Protein AF-A0A7K3G300-F1 (afdb_monomer_lite)

pLDDT: mean 78.86, std 21.74, range [29.88, 97.94]

Radius of gyration: 31.55 Å; chains: 1; bounding box: 104×40×68 Å

Secondary structure (DSSP, 8-state):
-PPPPPPPB-HHHHHHHHHTS-HHHHTTHHHHHHTTGGGEEE-TTS-EEEEETTTEEEEE---TTSSB-SGGGEEE-STT-SS-HHHHHHHHHSPBPPTTSS--------------------------------------PPPPPP----PPPPPHHHHHHHHHHHHHHHHHHHH-GGG--HHHHHHHHHHHHHHHHTTPPP--

Structure (mmCIF, N/CA/C/O backbone):
data_AF-A0A7K3G300-F1
#
_entry.id   AF-A0A7K3G300-F1
#
loop_
_atom_site.group_PDB
_atom_site.id
_atom_site.type_symbol
_atom_site.label_atom_id
_atom_site.label_alt_id
_atom_site.label_comp_id
_atom_site.label_asym_id
_atom_site.label_entity_id
_atom_site.label_seq_id
_atom_site.pdbx_PDB_ins_code
_atom_site.Cartn_x
_atom_site.Cartn_y
_atom_site.Cartn_z
_atom_site.occupancy
_atom_site.B_iso_or_equiv
_atom_site.auth_seq_id
_atom_site.auth_comp_id
_atom_site.auth_asym_id
_atom_site.auth_atom_id
_atom_site.pdbx_PDB_model_num
ATOM 1 N N . MET A 1 1 ? 2.656 1.374 -27.059 1.00 48.50 1 MET A N 1
ATOM 2 C CA . MET 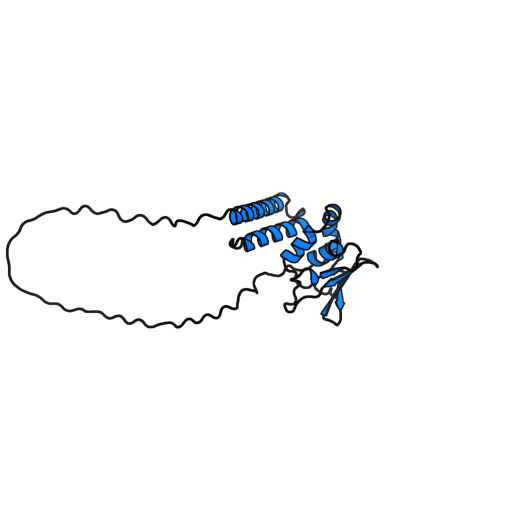A 1 1 ? 2.233 0.239 -26.217 1.00 48.50 1 MET A CA 1
ATOM 3 C C . MET A 1 1 ? 1.527 0.850 -25.031 1.00 48.50 1 MET A C 1
ATOM 5 O O . MET A 1 1 ? 2.105 1.742 -24.425 1.00 48.50 1 MET A O 1
ATOM 9 N N . SER A 1 2 ? 0.267 0.497 -24.795 1.00 55.44 2 SER A N 1
ATOM 10 C CA . SER A 1 2 ? -0.445 0.979 -23.610 1.00 55.44 2 SER A CA 1
ATOM 11 C C . SER A 1 2 ? 0.225 0.394 -22.364 1.00 55.44 2 SER A C 1
ATOM 13 O O . SER A 1 2 ? 0.628 -0.770 -22.426 1.00 55.44 2 SER A O 1
ATOM 15 N N . PRO A 1 3 ? 0.392 1.168 -21.279 1.00 65.75 3 PRO A N 1
ATOM 16 C CA . PRO A 1 3 ? 0.914 0.627 -20.034 1.00 65.75 3 PRO A CA 1
ATOM 17 C C . PRO A 1 3 ? -0.028 -0.471 -19.535 1.00 65.75 3 PRO A C 1
ATOM 19 O O . PRO A 1 3 ? -1.251 -0.310 -19.558 1.00 65.75 3 PRO A O 1
ATOM 22 N N . GLU A 1 4 ? 0.544 -1.600 -19.134 1.00 79.00 4 GLU A N 1
ATOM 23 C CA . GLU A 1 4 ? -0.217 -2.699 -18.553 1.00 79.00 4 GLU A CA 1
ATOM 24 C C . GLU A 1 4 ? -0.720 -2.272 -17.163 1.00 79.00 4 GLU A C 1
ATOM 26 O O . GLU A 1 4 ? 0.090 -1.828 -16.342 1.00 79.00 4 GLU A O 1
ATOM 31 N N . PRO A 1 5 ? -2.029 -2.372 -16.869 1.00 87.75 5 PRO A N 1
ATOM 32 C CA . PRO A 1 5 ? -2.551 -1.955 -15.576 1.00 87.75 5 PRO A CA 1
ATOM 33 C C . PRO A 1 5 ? -2.087 -2.901 -14.464 1.00 87.75 5 PRO A C 1
ATOM 35 O O . PRO A 1 5 ? -2.102 -4.127 -14.614 1.00 87.75 5 PRO A O 1
ATOM 38 N N . LEU A 1 6 ? -1.711 -2.321 -13.323 1.00 92.31 6 LEU A N 1
ATOM 39 C CA . LEU A 1 6 ? -1.403 -3.082 -12.117 1.00 92.31 6 LEU A CA 1
ATOM 40 C C . LEU A 1 6 ? -2.681 -3.723 -11.540 1.00 92.31 6 LEU A C 1
ATOM 42 O O . LEU A 1 6 ? -3.757 -3.122 -11.610 1.00 92.31 6 LEU A O 1
ATOM 46 N N . PRO A 1 7 ? -2.577 -4.930 -10.960 1.00 94.31 7 PRO A N 1
ATOM 47 C CA . PRO A 1 7 ? -3.693 -5.595 -10.297 1.00 94.31 7 PRO A CA 1
ATOM 48 C C . PRO A 1 7 ? -4.110 -4.822 -9.038 1.00 94.31 7 PRO A C 1
ATOM 50 O O . PRO A 1 7 ? -3.250 -4.211 -8.403 1.00 94.31 7 PRO A O 1
ATOM 53 N N . PRO A 1 8 ? -5.391 -4.865 -8.635 1.00 96.06 8 PRO A N 1
ATOM 54 C CA . PRO A 1 8 ? -5.833 -4.225 -7.405 1.00 96.06 8 PRO A CA 1
ATOM 55 C C . PRO A 1 8 ? -5.170 -4.836 -6.163 1.00 96.06 8 PRO A C 1
ATOM 57 O O . PRO A 1 8 ? -4.901 -6.036 -6.116 1.00 96.06 8 PRO A O 1
ATOM 60 N N . VAL A 1 9 ? -4.910 -4.010 -5.152 1.00 97.19 9 VAL A N 1
ATOM 61 C CA . VAL A 1 9 ? -4.215 -4.383 -3.910 1.00 97.19 9 VAL A CA 1
ATOM 62 C C . VAL A 1 9 ? -5.141 -4.184 -2.715 1.00 97.19 9 VAL A C 1
ATOM 64 O O . VAL A 1 9 ? -5.789 -3.145 -2.587 1.00 97.19 9 VAL A O 1
ATOM 67 N N . ALA A 1 10 ? -5.188 -5.164 -1.815 1.00 95.62 10 ALA A N 1
ATOM 68 C CA . ALA A 1 10 ? -5.939 -5.051 -0.575 1.00 95.62 10 ALA A CA 1
ATOM 69 C C . ALA A 1 10 ? -5.369 -3.925 0.318 1.00 95.62 10 ALA A C 1
ATOM 71 O O . ALA A 1 10 ? -4.145 -3.797 0.450 1.00 95.62 10 ALA A O 1
ATOM 72 N N . PRO A 1 11 ? -6.227 -3.093 0.942 1.00 94.19 11 PRO A N 1
ATOM 73 C CA . PRO A 1 11 ? -5.789 -1.914 1.693 1.00 94.19 11 PRO A CA 1
ATOM 74 C C . PRO A 1 11 ? -4.738 -2.177 2.781 1.00 94.19 11 PRO A C 1
ATOM 76 O O . PRO A 1 11 ? -3.819 -1.386 2.987 1.00 94.19 11 PRO A O 1
ATOM 79 N N . ASP A 1 12 ? -4.888 -3.288 3.489 1.00 94.81 12 ASP A N 1
ATOM 80 C CA . ASP A 1 12 ? -4.027 -3.749 4.571 1.00 94.81 12 ASP A CA 1
ATOM 81 C C . ASP A 1 12 ? -2.639 -4.173 4.077 1.00 94.81 12 ASP A C 1
ATOM 83 O O . ASP A 1 12 ? -1.645 -3.838 4.720 1.00 94.81 12 ASP A O 1
ATOM 87 N N . VAL A 1 13 ? -2.538 -4.785 2.892 1.00 97.31 13 VAL A N 1
ATOM 88 C CA . VAL A 1 13 ? -1.248 -5.149 2.278 1.00 97.31 13 VAL A CA 1
ATOM 89 C C . VAL A 1 13 ? -0.405 -3.908 1.976 1.00 97.31 13 VAL A C 1
ATOM 91 O O . VAL A 1 13 ? 0.803 -3.890 2.244 1.00 97.31 13 VAL A O 1
ATOM 94 N N . LEU A 1 14 ? -1.027 -2.849 1.446 1.00 97.06 14 LEU A N 1
ATOM 95 C CA . LEU A 1 14 ? -0.348 -1.571 1.225 1.00 97.06 14 LEU A CA 1
ATOM 96 C C . LEU A 1 14 ? 0.058 -0.925 2.557 1.00 97.06 14 LEU A C 1
ATOM 98 O O . LEU A 1 14 ? 1.212 -0.518 2.721 1.00 97.06 14 LEU A O 1
ATOM 102 N N . ALA A 1 15 ? -0.870 -0.856 3.515 1.00 96.50 15 ALA A N 1
ATOM 103 C CA . ALA A 1 15 ? -0.617 -0.251 4.818 1.00 96.50 15 ALA A CA 1
ATOM 104 C C . ALA A 1 15 ? 0.544 -0.932 5.563 1.00 96.50 15 ALA A C 1
ATOM 106 O O . ALA A 1 15 ? 1.422 -0.254 6.107 1.00 96.50 15 ALA A O 1
ATOM 107 N N . GLU A 1 16 ? 0.599 -2.265 5.545 1.00 96.81 16 GLU A N 1
ATOM 108 C CA . GLU A 1 16 ? 1.685 -3.050 6.134 1.00 96.81 16 GLU A CA 1
ATOM 109 C C . GLU A 1 16 ? 3.027 -2.774 5.434 1.00 96.81 16 GLU A C 1
ATOM 111 O O . GLU A 1 16 ? 4.053 -2.558 6.088 1.00 96.81 16 GLU A O 1
ATOM 116 N N . ALA A 1 17 ? 3.040 -2.730 4.096 1.00 97.69 17 ALA A N 1
ATOM 117 C CA . ALA A 1 17 ? 4.257 -2.476 3.328 1.00 97.69 17 ALA A CA 1
ATOM 118 C C . ALA A 1 17 ? 4.878 -1.108 3.656 1.00 97.69 17 ALA A C 1
ATOM 120 O O . ALA A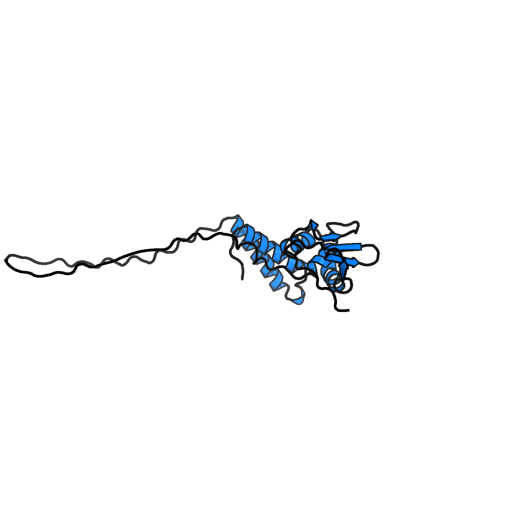 1 17 ? 6.095 -1.015 3.840 1.00 97.69 17 ALA A O 1
ATOM 121 N N . VAL A 1 18 ? 4.056 -0.059 3.776 1.00 97.75 18 VAL A N 1
ATOM 122 C CA . VAL A 1 18 ? 4.509 1.297 4.128 1.00 97.75 18 VAL A CA 1
ATOM 123 C C . VAL A 1 18 ? 4.967 1.384 5.588 1.00 97.75 18 VAL A C 1
ATOM 125 O O . VAL A 1 18 ? 5.977 2.037 5.886 1.00 97.75 18 VAL A O 1
ATOM 128 N N . GLU A 1 19 ? 4.296 0.681 6.504 1.00 96.25 19 GLU A N 1
ATOM 129 C CA . GLU A 1 19 ? 4.697 0.610 7.916 1.00 96.25 19 GLU A CA 1
ATOM 130 C C . GLU A 1 19 ? 6.109 0.058 8.081 1.00 96.25 19 GLU A C 1
ATOM 132 O O . GLU A 1 19 ? 6.902 0.529 8.895 1.00 96.25 19 GLU A O 1
ATOM 137 N N . GLN A 1 20 ? 6.449 -0.948 7.282 1.00 96.06 20 GLN A N 1
ATOM 138 C CA . GLN A 1 20 ? 7.730 -1.626 7.380 1.00 96.06 20 GLN A CA 1
ATOM 139 C C . GLN A 1 20 ? 8.90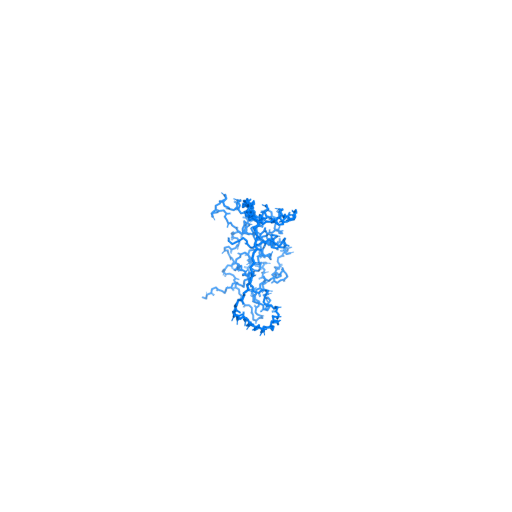4 -0.766 6.899 1.00 96.06 20 GLN A C 1
ATOM 141 O O . GLN A 1 20 ? 10.052 -1.114 7.192 1.00 96.06 20 GLN A O 1
ATOM 146 N N . LEU A 1 21 ? 8.642 0.338 6.194 1.00 97.44 21 LEU A N 1
ATOM 147 C CA . LEU A 1 21 ? 9.667 1.255 5.714 1.00 97.44 21 LEU A CA 1
ATOM 148 C C . LEU A 1 21 ? 10.271 2.088 6.849 1.00 97.44 21 LEU A C 1
ATOM 150 O O . LEU A 1 21 ? 9.587 2.563 7.753 1.00 97.44 21 LEU A O 1
ATOM 154 N N . SER A 1 22 ? 11.571 2.364 6.742 1.00 96.25 22 SER A N 1
ATOM 155 C CA . SER A 1 22 ? 12.203 3.404 7.559 1.00 96.25 22 SER A CA 1
ATOM 156 C C . SER A 1 22 ? 11.722 4.801 7.146 1.00 96.25 22 SER A C 1
ATOM 158 O O . SER A 1 22 ? 11.352 5.022 5.991 1.00 96.25 22 SER A O 1
ATOM 160 N N . ALA A 1 23 ? 11.830 5.784 8.047 1.00 94.06 23 ALA A N 1
ATOM 161 C CA . ALA A 1 23 ? 11.472 7.181 7.766 1.00 94.06 23 ALA A CA 1
ATOM 162 C C . ALA A 1 23 ? 12.158 7.739 6.502 1.00 94.06 23 ALA A C 1
ATOM 164 O O . ALA A 1 23 ? 11.549 8.456 5.708 1.00 94.06 23 ALA A O 1
ATOM 165 N N . ARG A 1 24 ? 13.421 7.353 6.269 1.00 94.69 24 ARG A N 1
ATOM 166 C CA . ARG A 1 24 ? 14.176 7.757 5.076 1.00 94.69 24 ARG A CA 1
ATOM 167 C C . ARG A 1 24 ? 13.574 7.202 3.783 1.00 94.69 24 ARG A C 1
ATOM 169 O O . ARG A 1 24 ? 13.627 7.888 2.767 1.00 94.69 24 ARG A O 1
ATOM 176 N N . LEU A 1 25 ? 13.055 5.974 3.808 1.00 96.06 25 LEU A N 1
ATOM 177 C CA . LEU A 1 25 ? 12.425 5.351 2.643 1.00 96.06 25 LEU A CA 1
ATOM 178 C C . LEU A 1 25 ? 11.011 5.890 2.421 1.00 96.06 25 LEU A C 1
ATOM 180 O O . LEU A 1 25 ? 10.679 6.197 1.284 1.00 96.06 25 LEU A O 1
ATOM 184 N N . ARG A 1 26 ? 1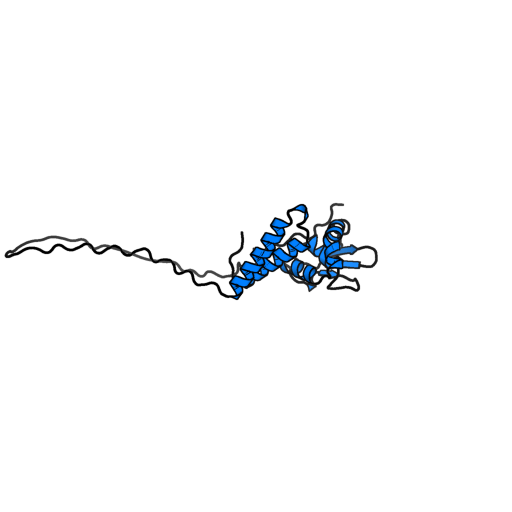0.227 6.106 3.488 1.00 95.12 26 ARG A N 1
ATOM 185 C CA . ARG A 1 26 ? 8.889 6.720 3.393 1.00 95.12 26 ARG A CA 1
ATOM 186 C C . ARG A 1 26 ? 8.929 8.081 2.700 1.00 95.12 26 ARG A C 1
ATOM 188 O O . ARG A 1 26 ? 8.130 8.333 1.813 1.00 95.12 26 ARG A O 1
ATOM 195 N N . LYS A 1 27 ? 9.938 8.906 3.004 1.00 93.56 27 LYS A N 1
ATOM 196 C CA . LYS A 1 27 ? 10.148 10.207 2.341 1.00 93.56 27 LYS A CA 1
ATOM 197 C C . LYS A 1 27 ? 10.334 10.114 0.817 1.00 93.56 27 LYS A C 1
ATOM 199 O O . LYS A 1 27 ? 10.167 11.107 0.122 1.00 93.56 27 LYS A O 1
ATOM 204 N N . LYS A 1 28 ? 10.746 8.956 0.299 1.00 95.56 28 LYS A N 1
ATOM 205 C CA . LYS A 1 28 ? 10.993 8.733 -1.132 1.00 95.56 28 LYS A CA 1
ATOM 206 C C . LYS A 1 28 ? 9.856 7.986 -1.831 1.00 95.56 28 LYS A C 1
ATOM 208 O O . LYS A 1 28 ? 9.987 7.716 -3.019 1.00 95.56 28 LYS A O 1
ATOM 213 N N . LEU A 1 29 ? 8.807 7.604 -1.102 1.00 95.81 29 LEU A N 1
ATOM 214 C CA . LEU A 1 29 ? 7.781 6.694 -1.598 1.00 95.81 29 LEU A CA 1
ATOM 215 C C . LEU A 1 29 ? 7.010 7.280 -2.780 1.00 95.81 29 LEU A C 1
ATOM 217 O O . LEU A 1 29 ? 6.972 6.640 -3.822 1.00 95.81 29 LEU A O 1
ATOM 221 N N . ASP A 1 30 ? 6.491 8.500 -2.656 1.00 94.25 30 ASP A N 1
ATOM 222 C CA . ASP A 1 30 ? 5.661 9.112 -3.704 1.00 94.25 30 ASP A CA 1
ATOM 223 C C . ASP A 1 30 ? 6.425 9.262 -5.028 1.00 94.25 30 ASP A C 1
ATOM 225 O O . ASP A 1 30 ? 5.968 8.809 -6.072 1.00 94.25 30 ASP A O 1
ATOM 229 N N . ALA A 1 31 ? 7.664 9.757 -4.969 1.00 93.19 31 ALA A N 1
ATOM 230 C CA . ALA A 1 31 ? 8.523 9.861 -6.150 1.00 93.19 31 ALA A CA 1
ATOM 231 C C . ALA A 1 31 ? 8.841 8.492 -6.786 1.00 93.19 31 ALA A C 1
ATOM 233 O O . ALA A 1 31 ? 9.042 8.394 -7.994 1.00 93.19 31 ALA A O 1
ATOM 234 N N . ALA A 1 32 ? 8.918 7.422 -5.987 1.00 94.25 32 ALA A N 1
ATOM 235 C CA . ALA A 1 32 ? 9.114 6.073 -6.511 1.00 94.25 32 ALA A CA 1
ATOM 236 C C . ALA A 1 32 ? 7.831 5.504 -7.142 1.00 94.25 32 ALA A C 1
ATOM 238 O O . ALA A 1 32 ? 7.923 4.791 -8.139 1.00 94.25 32 ALA A O 1
ATOM 239 N N . ILE A 1 33 ? 6.657 5.823 -6.586 1.00 94.62 33 ILE A N 1
ATOM 240 C CA . ILE A 1 33 ? 5.342 5.444 -7.127 1.00 94.62 33 ILE A CA 1
ATOM 241 C C . ILE A 1 33 ? 5.150 6.049 -8.519 1.00 94.62 33 ILE A C 1
ATOM 243 O O . ILE A 1 33 ? 4.813 5.324 -9.453 1.00 94.62 33 ILE A O 1
ATOM 247 N N . GLU A 1 34 ? 5.446 7.341 -8.679 1.00 90.56 34 GLU A N 1
ATOM 248 C CA . GLU A 1 34 ? 5.334 8.050 -9.963 1.00 90.56 34 GLU A CA 1
ATOM 249 C C . GLU A 1 34 ? 6.140 7.370 -11.086 1.00 90.56 34 GLU A C 1
ATOM 251 O O . GLU A 1 34 ? 5.683 7.305 -12.225 1.00 90.56 34 GLU A O 1
ATOM 256 N N . GLY A 1 35 ? 7.301 6.787 -10.767 1.00 85.56 35 GLY A N 1
ATOM 257 C CA . GLY A 1 35 ? 8.151 6.083 -11.736 1.00 85.56 35 GLY A CA 1
ATOM 258 C C . GLY A 1 35 ? 7.750 4.634 -12.055 1.00 85.56 35 GLY A C 1
ATOM 259 O O . GLY A 1 35 ? 8.371 4.009 -12.917 1.00 85.56 35 GLY A O 1
ATOM 260 N N . CYS A 1 36 ? 6.752 4.054 -11.376 1.00 86.25 36 CYS A N 1
ATOM 261 C CA . CYS A 1 36 ? 6.408 2.632 -11.533 1.00 86.25 36 CYS A CA 1
ATOM 262 C C . CYS A 1 36 ? 5.735 2.314 -12.877 1.00 86.25 36 CYS A C 1
ATOM 264 O O . CYS A 1 36 ? 6.010 1.271 -13.470 1.00 86.25 36 CYS A O 1
ATOM 266 N N . ALA A 1 37 ? 4.853 3.199 -13.353 1.00 73.50 37 ALA A N 1
ATOM 267 C CA . ALA A 1 37 ? 3.948 2.921 -14.473 1.00 73.50 37 ALA A CA 1
ATOM 268 C C . ALA A 1 37 ? 4.670 2.635 -15.803 1.00 73.50 37 ALA A C 1
ATOM 270 O O . ALA A 1 37 ? 4.143 1.932 -16.663 1.00 73.50 37 ALA A O 1
ATOM 271 N N . GLU A 1 38 ? 5.888 3.146 -15.967 1.00 77.75 38 GLU A N 1
ATOM 272 C CA . GLU A 1 38 ? 6.676 3.008 -17.196 1.00 77.75 38 GLU A CA 1
ATOM 273 C C . GLU A 1 38 ? 7.363 1.638 -17.329 1.00 77.75 38 GLU A C 1
ATOM 275 O O . GLU A 1 38 ? 7.818 1.276 -18.413 1.00 77.75 38 GLU A O 1
ATOM 280 N N . HIS A 1 39 ? 7.426 0.858 -16.245 1.00 84.06 39 HIS A N 1
ATOM 281 C CA . HIS A 1 39 ? 8.299 -0.315 -16.135 1.00 84.06 39 HIS A CA 1
ATOM 282 C C . HIS A 1 39 ? 7.548 -1.638 -15.934 1.00 84.06 39 HIS A C 1
ATOM 284 O O . HIS A 1 39 ? 8.171 -2.641 -15.578 1.00 84.06 39 HIS A O 1
ATOM 290 N N . VAL A 1 40 ? 6.227 -1.649 -16.135 1.00 90.81 40 VAL A N 1
ATOM 291 C CA . VAL A 1 40 ? 5.372 -2.824 -15.909 1.00 90.81 40 VAL A CA 1
ATOM 292 C C . VAL A 1 40 ? 5.395 -3.756 -17.120 1.00 90.81 40 VAL A C 1
ATOM 294 O O . VAL A 1 40 ? 5.121 -3.345 -18.247 1.00 90.81 40 VAL A O 1
ATOM 297 N N . VAL A 1 41 ? 5.672 -5.036 -16.877 1.00 91.88 41 VAL A N 1
ATOM 298 C CA . VAL A 1 41 ? 5.669 -6.098 -17.886 1.00 91.88 41 VAL A CA 1
ATOM 299 C C . VAL A 1 41 ? 4.830 -7.269 -17.387 1.00 91.88 41 VAL A C 1
ATOM 301 O O . VAL A 1 41 ? 5.069 -7.793 -16.303 1.00 91.88 41 VAL A O 1
ATOM 304 N N . ARG A 1 42 ? 3.857 -7.720 -18.186 1.00 91.38 42 ARG A N 1
ATOM 305 C CA . ARG A 1 42 ? 3.109 -8.950 -17.895 1.00 91.38 42 ARG A CA 1
ATOM 306 C C . ARG A 1 42 ? 3.911 -10.172 -18.335 1.00 91.38 42 ARG A C 1
ATOM 308 O O . ARG A 1 42 ? 4.302 -10.275 -19.498 1.00 91.38 42 ARG A O 1
ATOM 315 N N . ALA A 1 43 ? 4.117 -11.108 -17.419 1.00 89.56 43 ALA A N 1
ATOM 316 C CA . ALA A 1 43 ? 4.719 -12.397 -17.710 1.00 89.56 43 ALA A CA 1
ATOM 317 C C . ALA A 1 43 ? 3.680 -13.387 -18.267 1.00 89.56 43 ALA A C 1
ATOM 319 O O . ALA A 1 43 ? 2.470 -13.249 -18.072 1.00 89.56 43 ALA A O 1
ATOM 320 N N . ALA A 1 44 ? 4.163 -14.420 -18.961 1.00 86.56 44 ALA A N 1
ATOM 321 C CA . ALA A 1 44 ? 3.310 -15.436 -19.584 1.00 86.56 44 ALA A CA 1
ATOM 322 C C . ALA A 1 44 ? 2.524 -16.289 -18.569 1.00 86.56 44 ALA A C 1
ATOM 324 O O . ALA A 1 44 ? 1.498 -16.864 -18.920 1.00 86.56 44 ALA A O 1
ATOM 325 N N . ASP A 1 45 ? 2.994 -16.363 -17.323 1.00 88.25 45 ASP A N 1
ATOM 326 C CA . ASP A 1 45 ? 2.345 -17.075 -16.218 1.00 88.25 45 ASP A CA 1
ATOM 327 C C . ASP A 1 45 ? 1.259 -16.242 -15.509 1.00 88.25 45 ASP A C 1
ATOM 329 O O . ASP A 1 45 ? 0.665 -16.702 -14.536 1.00 88.25 45 ASP A O 1
ATOM 333 N N . GLY A 1 46 ? 0.989 -15.024 -15.991 1.00 87.19 46 GLY A N 1
ATOM 334 C CA . GLY A 1 46 ? -0.004 -14.111 -15.426 1.00 87.19 46 GLY A CA 1
ATOM 335 C C . GLY A 1 46 ? 0.528 -13.197 -14.322 1.00 87.19 46 GLY A C 1
ATOM 336 O O . GLY A 1 46 ? -0.204 -12.300 -13.897 1.00 87.19 46 GLY A O 1
ATOM 337 N N . SER A 1 47 ? 1.785 -13.363 -13.894 1.00 93.94 47 SER A N 1
ATOM 338 C CA . SER A 1 47 ? 2.437 -12.428 -12.974 1.00 93.94 47 SER A CA 1
ATOM 339 C C . SER A 1 47 ? 2.773 -11.093 -13.651 1.00 93.94 47 SER A C 1
ATOM 341 O O . SER A 1 47 ? 2.802 -10.982 -14.883 1.00 93.94 47 SER A O 1
ATOM 343 N N . LEU A 1 48 ? 2.979 -10.050 -12.845 1.00 95.31 48 LEU A N 1
ATOM 344 C CA . LEU A 1 48 ? 3.447 -8.750 -13.324 1.00 95.31 48 LEU A CA 1
ATOM 345 C C . LEU A 1 48 ? 4.801 -8.425 -12.716 1.00 95.31 48 LEU A C 1
ATOM 347 O O . LEU A 1 48 ? 4.975 -8.484 -11.503 1.00 95.31 48 LEU A O 1
ATOM 351 N N . ASP A 1 49 ? 5.721 -8.018 -13.571 1.00 95.25 49 ASP A N 1
ATOM 352 C CA . ASP A 1 49 ? 7.091 -7.683 -13.238 1.00 95.25 49 ASP A CA 1
ATOM 353 C C . ASP A 1 49 ? 7.309 -6.178 -13.407 1.00 95.25 49 ASP A C 1
ATOM 355 O O . ASP A 1 49 ? 6.996 -5.605 -14.450 1.00 95.25 49 ASP A O 1
ATOM 359 N N . VAL A 1 50 ? 7.864 -5.530 -12.382 1.00 94.94 50 VAL A N 1
ATOM 360 C CA . VAL A 1 50 ? 8.214 -4.105 -12.393 1.00 94.94 50 VAL A CA 1
ATOM 361 C C . VAL A 1 50 ? 9.692 -3.952 -12.068 1.00 94.94 50 VAL A C 1
ATOM 363 O O . VAL A 1 50 ? 10.147 -4.331 -10.982 1.00 94.94 50 VAL A O 1
ATOM 366 N N . ARG A 1 51 ? 10.463 -3.413 -13.015 1.00 93.81 51 ARG A N 1
ATOM 367 C CA . ARG A 1 51 ? 11.915 -3.236 -12.862 1.00 93.81 51 ARG A CA 1
ATOM 368 C C . ARG A 1 51 ? 12.255 -1.854 -12.321 1.00 93.81 51 ARG A C 1
ATOM 370 O O . ARG A 1 51 ? 11.743 -0.850 -12.799 1.00 93.81 51 ARG A O 1
ATOM 377 N N . PHE A 1 52 ? 13.184 -1.814 -11.374 1.00 92.69 52 PHE A N 1
ATOM 378 C CA . PHE A 1 52 ? 13.772 -0.595 -10.830 1.00 92.69 52 PHE A CA 1
ATOM 379 C C . PHE A 1 52 ? 15.276 -0.625 -11.082 1.00 92.69 52 PHE A C 1
ATOM 381 O O . PHE A 1 52 ? 16.032 -1.267 -10.350 1.00 92.69 52 PHE A O 1
ATOM 388 N N . GLY A 1 53 ? 15.704 0.058 -12.145 1.00 88.81 53 GLY A N 1
ATOM 389 C CA . GLY A 1 53 ? 17.081 -0.034 -12.621 1.00 88.81 53 GLY A CA 1
ATOM 390 C C . GLY A 1 53 ? 17.465 -1.475 -12.977 1.00 88.81 53 GLY A C 1
ATOM 391 O O . GLY A 1 53 ? 16.643 -2.249 -13.472 1.00 88.81 53 GLY A O 1
ATOM 392 N N . GLU A 1 54 ? 18.722 -1.833 -12.725 1.00 86.38 54 GLU A N 1
ATOM 393 C CA . GLU A 1 54 ? 19.273 -3.145 -13.092 1.00 86.38 54 GLU A CA 1
ATOM 394 C C . GLU A 1 54 ? 19.122 -4.196 -11.976 1.00 86.38 54 GLU A C 1
ATOM 396 O O . GLU A 1 54 ? 18.965 -5.382 -12.267 1.00 86.38 54 GLU A O 1
ATOM 401 N N . ASP A 1 55 ? 19.090 -3.762 -10.710 1.00 87.00 55 ASP A N 1
ATOM 402 C CA . ASP A 1 55 ? 19.288 -4.637 -9.542 1.00 87.00 55 ASP A CA 1
ATOM 403 C C . ASP A 1 55 ? 18.002 -5.061 -8.818 1.00 87.00 55 ASP A C 1
ATOM 405 O O . ASP A 1 55 ? 18.031 -5.929 -7.940 1.00 87.00 55 ASP A O 1
ATOM 409 N N . ALA A 1 56 ? 16.863 -4.440 -9.126 1.00 95.00 56 ALA A N 1
ATOM 410 C CA . ALA A 1 56 ? 15.619 -4.689 -8.411 1.00 95.00 56 ALA A CA 1
ATOM 411 C C . ALA A 1 56 ? 14.477 -5.024 -9.369 1.00 95.00 56 ALA A C 1
ATOM 413 O O . ALA A 1 56 ? 14.121 -4.252 -10.256 1.00 95.00 56 ALA A O 1
ATOM 414 N N . LEU A 1 57 ? 13.873 -6.185 -9.133 1.00 96.56 57 LEU A N 1
ATOM 415 C CA . LEU A 1 57 ? 12.656 -6.640 -9.779 1.00 96.56 57 LEU A CA 1
ATOM 416 C C . LEU A 1 57 ? 11.603 -6.865 -8.698 1.00 96.56 57 LEU A C 1
ATOM 418 O O . LEU A 1 57 ? 11.875 -7.524 -7.692 1.00 96.56 57 LEU A O 1
ATOM 422 N N . VAL A 1 58 ? 10.421 -6.290 -8.885 1.00 97.38 58 VAL A N 1
ATOM 423 C CA . VAL A 1 58 ? 9.237 -6.597 -8.084 1.00 97.38 58 VAL A CA 1
ATOM 424 C C . VAL A 1 58 ? 8.314 -7.458 -8.926 1.00 97.38 58 VAL A C 1
ATOM 426 O O . VAL A 1 58 ? 7.920 -7.037 -10.006 1.00 97.38 58 VAL A O 1
ATOM 429 N N . THR A 1 59 ? 7.951 -8.625 -8.410 1.00 97.62 59 THR A N 1
ATOM 430 C CA . THR A 1 59 ? 6.991 -9.531 -9.036 1.00 97.62 59 THR A CA 1
ATOM 431 C C . THR A 1 59 ? 5.711 -9.545 -8.211 1.00 97.62 59 THR A C 1
ATOM 433 O O . THR A 1 59 ? 5.734 -9.852 -7.014 1.00 97.62 59 THR A O 1
ATOM 436 N N . LEU A 1 60 ? 4.595 -9.228 -8.860 1.00 97.50 60 LEU A N 1
ATOM 437 C CA . LEU A 1 60 ? 3.245 -9.367 -8.337 1.00 97.50 60 LEU A CA 1
ATOM 438 C C . LEU A 1 60 ? 2.626 -10.665 -8.851 1.00 97.50 60 LEU A C 1
ATOM 440 O O . LEU A 1 60 ? 2.619 -10.930 -10.053 1.00 97.50 60 LEU A O 1
ATOM 444 N N . ARG A 1 61 ? 2.058 -11.450 -7.940 1.00 97.12 61 ARG A N 1
ATOM 445 C CA . ARG A 1 61 ? 1.338 -12.694 -8.226 1.00 97.12 61 ARG A CA 1
ATOM 446 C C . ARG A 1 61 ? -0.065 -12.610 -7.633 1.00 97.12 61 ARG A C 1
ATOM 448 O O . ARG A 1 61 ? -0.269 -13.095 -6.520 1.00 97.12 61 ARG A O 1
ATOM 455 N N . PRO A 1 62 ? -1.010 -11.960 -8.330 1.00 95.69 62 PRO A N 1
ATOM 456 C CA . PRO A 1 62 ? -2.382 -11.864 -7.854 1.00 95.69 62 PRO A CA 1
ATOM 457 C C . PRO A 1 62 ? -2.991 -13.243 -7.601 1.00 95.69 62 PRO A C 1
ATOM 459 O O . PRO A 1 62 ? -2.684 -14.208 -8.305 1.00 95.69 62 PRO A O 1
ATOM 462 N N . GLY A 1 63 ? -3.855 -13.326 -6.593 1.00 93.31 63 GLY A N 1
ATOM 463 C CA . GLY A 1 63 ? -4.609 -14.536 -6.293 1.00 93.31 63 GLY A CA 1
ATOM 464 C C . GLY A 1 63 ? -5.729 -14.804 -7.309 1.00 93.31 63 GLY A C 1
ATOM 465 O O . GLY A 1 63 ? -5.873 -14.086 -8.300 1.00 93.31 63 GLY A O 1
ATOM 466 N N . PRO A 1 64 ? -6.584 -15.809 -7.051 1.00 92.00 64 PRO A N 1
ATOM 467 C CA . PRO A 1 64 ? -7.714 -16.147 -7.923 1.00 92.00 64 PRO A CA 1
ATOM 468 C C . PRO A 1 64 ? -8.706 -14.996 -8.145 1.00 92.00 64 PRO A C 1
ATOM 470 O O . PRO A 1 64 ? -9.355 -14.941 -9.184 1.00 92.00 64 PRO A O 1
ATOM 473 N N . SER A 1 65 ? -8.803 -14.064 -7.192 1.00 91.25 65 SER A N 1
ATOM 474 C CA . SER A 1 65 ? -9.611 -12.842 -7.302 1.00 91.25 65 SER A CA 1
ATOM 475 C C . SER A 1 65 ? -9.049 -11.822 -8.300 1.00 91.25 65 SER A C 1
ATOM 477 O O . SER A 1 65 ? -9.693 -10.813 -8.573 1.00 91.25 65 SER A O 1
ATOM 479 N N . GLY A 1 66 ? -7.838 -12.042 -8.822 1.00 92.81 66 GLY A N 1
ATOM 480 C CA . GLY A 1 66 ? -7.110 -11.066 -9.630 1.00 92.81 66 GLY A CA 1
ATOM 481 C C . GLY A 1 66 ? -6.497 -9.924 -8.814 1.00 92.81 66 GLY A C 1
ATOM 482 O O . GLY A 1 66 ? -5.901 -9.025 -9.405 1.00 92.81 66 GLY A O 1
ATOM 483 N N . ALA A 1 67 ? -6.598 -9.967 -7.480 1.00 95.38 67 ALA A N 1
ATOM 484 C CA . ALA A 1 67 ? -6.048 -8.974 -6.563 1.00 95.38 67 ALA A CA 1
ATOM 485 C C . ALA A 1 67 ? -4.835 -9.504 -5.779 1.00 95.38 67 ALA A C 1
ATOM 487 O O . ALA A 1 67 ? -4.652 -10.711 -5.605 1.00 95.38 67 ALA A O 1
ATOM 488 N N . VAL A 1 68 ? -4.017 -8.578 -5.284 1.00 97.19 68 VAL A N 1
ATOM 489 C CA . VAL A 1 68 ? -2.966 -8.834 -4.294 1.00 97.19 68 VAL A CA 1
ATOM 490 C C . VAL A 1 68 ? -3.573 -8.631 -2.905 1.00 97.19 68 VAL A C 1
ATOM 492 O O . VAL A 1 68 ? -3.744 -7.500 -2.456 1.00 97.19 68 VAL A O 1
ATOM 495 N N . THR A 1 69 ? -3.925 -9.722 -2.239 1.00 96.75 69 THR A N 1
ATOM 496 C CA . THR A 1 69 ? -4.571 -9.762 -0.918 1.00 96.75 69 THR A CA 1
ATOM 497 C C . THR A 1 69 ? -3.637 -10.213 0.201 1.00 96.75 69 THR A C 1
ATOM 499 O O . THR A 1 69 ? -3.962 -10.048 1.369 1.00 96.75 69 THR A O 1
ATOM 502 N N . GLU A 1 70 ? -2.460 -10.751 -0.126 1.00 96.06 70 GLU A N 1
ATOM 503 C CA . GLU A 1 70 ? -1.485 -11.231 0.854 1.00 96.06 70 GLU A CA 1
ATOM 504 C C . GLU A 1 70 ? -0.098 -10.630 0.613 1.00 96.06 70 GLU A C 1
ATOM 506 O O . GLU A 1 70 ? 0.354 -10.486 -0.524 1.00 96.06 70 GLU A O 1
ATOM 511 N N . ALA A 1 71 ? 0.650 -10.358 1.687 1.00 94.56 71 ALA A N 1
ATOM 512 C CA . ALA A 1 71 ? 1.991 -9.774 1.590 1.00 94.56 71 ALA A CA 1
ATOM 513 C C . ALA A 1 71 ? 2.964 -10.608 0.729 1.00 94.56 71 ALA A C 1
ATOM 515 O O . ALA A 1 71 ? 3.819 -10.048 0.041 1.00 94.56 71 ALA A O 1
ATOM 516 N N . GLY A 1 72 ? 2.824 -11.939 0.734 1.00 95.50 72 GLY A N 1
ATOM 517 C CA . GLY A 1 72 ? 3.666 -12.861 -0.037 1.00 95.50 72 GLY A CA 1
ATOM 518 C C . GLY A 1 72 ? 3.437 -12.825 -1.552 1.00 95.50 72 GLY A C 1
ATOM 519 O O . GLY A 1 72 ? 4.269 -13.327 -2.307 1.00 95.50 72 GLY A O 1
ATOM 520 N N . GLN A 1 73 ? 2.346 -12.212 -2.012 1.00 97.81 73 GLN A N 1
ATOM 521 C CA . GLN A 1 73 ? 2.030 -12.071 -3.434 1.00 97.81 73 GLN A CA 1
ATOM 522 C C . GLN A 1 73 ? 2.806 -10.928 -4.102 1.00 97.81 73 GLN A C 1
ATOM 524 O O . GLN A 1 73 ? 2.804 -10.834 -5.326 1.00 97.81 73 GLN A O 1
ATOM 529 N N . ALA A 1 74 ? 3.501 -10.085 -3.332 1.00 97.81 74 ALA A N 1
ATOM 530 C CA . ALA A 1 74 ? 4.378 -9.037 -3.844 1.00 97.81 74 ALA A CA 1
ATOM 531 C C . ALA A 1 74 ? 5.807 -9.245 -3.334 1.00 97.81 74 ALA A C 1
ATOM 533 O O . ALA A 1 74 ? 6.128 -8.951 -2.181 1.00 97.81 74 ALA A O 1
ATOM 534 N N . VAL A 1 75 ? 6.692 -9.730 -4.204 1.00 97.94 75 VAL A N 1
ATOM 535 C CA . VAL A 1 75 ? 8.074 -10.069 -3.841 1.00 97.94 75 VAL A CA 1
ATOM 536 C C . VAL A 1 75 ? 9.040 -9.167 -4.587 1.00 97.94 75 VAL A C 1
ATOM 538 O O . VAL A 1 75 ? 8.921 -8.988 -5.792 1.00 97.94 75 VAL A O 1
ATOM 541 N N . CYS A 1 76 ? 10.022 -8.615 -3.878 1.00 97.75 76 CYS A N 1
ATOM 542 C CA . CYS A 1 76 ? 11.116 -7.868 -4.487 1.00 97.75 76 CYS A CA 1
ATOM 543 C C . CYS A 1 76 ? 12.425 -8.650 -4.367 1.00 97.75 76 CYS A C 1
ATOM 545 O O . CYS A 1 76 ? 12.697 -9.228 -3.318 1.00 97.75 76 CYS A O 1
ATOM 547 N N . THR A 1 77 ? 13.259 -8.621 -5.405 1.00 97.56 77 THR A N 1
ATOM 548 C CA . THR A 1 77 ? 14.579 -9.272 -5.414 1.00 97.56 77 THR A CA 1
ATOM 549 C C . THR A 1 77 ? 15.675 -8.470 -4.707 1.00 97.56 77 THR A C 1
ATOM 551 O O . THR A 1 77 ? 16.779 -8.976 -4.521 1.00 97.56 77 THR A O 1
ATOM 554 N N . CYS A 1 78 ? 15.414 -7.218 -4.317 1.00 96.62 78 CYS A N 1
ATOM 555 C CA . CYS A 1 78 ? 16.444 -6.372 -3.714 1.00 96.62 78 CYS A CA 1
ATOM 556 C C . CYS A 1 78 ? 16.821 -6.836 -2.294 1.00 96.62 78 CYS A C 1
ATOM 558 O O . CYS A 1 78 ? 16.002 -7.397 -1.567 1.00 96.62 78 CYS A O 1
ATOM 560 N N . LEU A 1 79 ? 18.030 -6.492 -1.844 1.00 95.88 79 LEU A N 1
ATOM 561 C CA . LEU A 1 79 ? 18.574 -6.901 -0.538 1.00 95.88 79 LEU A CA 1
ATOM 562 C C . LEU A 1 79 ? 17.783 -6.407 0.686 1.00 95.88 79 LEU A C 1
ATOM 564 O O . LEU A 1 79 ? 17.972 -6.919 1.784 1.00 95.88 79 LEU A O 1
ATOM 568 N N . LEU A 1 80 ? 16.924 -5.398 0.518 1.00 96.00 80 LEU A N 1
ATOM 569 C CA . LEU A 1 80 ? 16.078 -4.875 1.594 1.00 96.00 80 LEU A CA 1
ATOM 570 C C . LEU A 1 80 ? 14.717 -5.576 1.679 1.00 96.00 80 LEU A C 1
ATOM 572 O O . LEU A 1 80 ? 13.889 -5.183 2.498 1.00 96.00 80 LEU A O 1
ATOM 576 N N . ALA A 1 81 ? 14.450 -6.568 0.826 1.00 95.69 81 ALA A N 1
ATOM 577 C CA . ALA A 1 81 ? 13.200 -7.308 0.867 1.00 95.69 81 ALA A CA 1
ATOM 578 C C . ALA A 1 81 ? 13.011 -8.018 2.229 1.00 95.69 81 ALA A C 1
ATOM 580 O O . ALA A 1 81 ? 13.978 -8.504 2.815 1.00 95.69 81 ALA A O 1
ATOM 581 N N . PRO A 1 82 ? 11.775 -8.075 2.758 1.00 95.19 82 PRO A N 1
ATOM 582 C CA . PRO A 1 82 ? 10.551 -7.517 2.179 1.00 95.19 82 PRO A CA 1
ATOM 583 C C . PRO A 1 82 ? 10.413 -5.998 2.414 1.00 95.19 82 PRO A C 1
ATOM 585 O O . PRO A 1 82 ? 9.669 -5.332 1.704 1.00 95.19 82 PRO A O 1
ATOM 588 N N . ARG A 1 83 ? 11.157 -5.408 3.353 1.00 97.31 83 ARG A N 1
ATOM 589 C CA . ARG A 1 83 ? 11.015 -4.019 3.838 1.00 97.31 83 ARG A CA 1
ATOM 590 C C . ARG A 1 83 ? 11.692 -2.980 2.924 1.00 97.31 83 ARG A C 1
ATOM 592 O O . ARG A 1 83 ? 12.500 -2.166 3.375 1.00 97.31 83 ARG A O 1
ATOM 599 N N . CYS A 1 84 ? 11.390 -3.012 1.629 1.00 97.38 84 CYS A N 1
ATOM 600 C CA . CYS A 1 84 ? 12.038 -2.175 0.623 1.00 97.38 84 CYS A CA 1
ATOM 601 C C . CYS A 1 84 ? 11.099 -1.144 -0.015 1.00 97.38 84 CYS A C 1
ATOM 603 O O . CYS A 1 84 ? 9.892 -1.353 -0.130 1.00 97.38 84 CYS A O 1
ATOM 605 N N . LEU A 1 85 ? 11.692 -0.042 -0.491 1.00 97.12 85 LEU A N 1
ATOM 606 C CA . LEU A 1 85 ? 10.986 1.023 -1.211 1.00 97.12 85 LEU A CA 1
ATOM 607 C C . LEU A 1 85 ? 10.285 0.499 -2.471 1.00 97.12 85 LEU A C 1
ATOM 609 O O . LEU A 1 85 ? 9.153 0.879 -2.719 1.00 97.12 85 LEU A O 1
ATOM 613 N N . HIS A 1 86 ? 10.928 -0.392 -3.231 1.00 97.25 86 HIS A N 1
ATOM 614 C CA . HIS A 1 86 ? 10.400 -0.890 -4.506 1.00 97.25 86 HIS A CA 1
ATOM 615 C C . HIS A 1 86 ? 9.075 -1.640 -4.336 1.00 97.25 86 HIS A C 1
ATOM 617 O O . HIS A 1 86 ? 8.112 -1.347 -5.035 1.00 97.25 86 HIS A O 1
ATOM 623 N N . ARG A 1 87 ? 9.001 -2.567 -3.368 1.00 97.62 87 ARG A N 1
ATOM 624 C CA . ARG A 1 87 ? 7.770 -3.317 -3.075 1.00 97.62 87 ARG A CA 1
ATOM 625 C C . ARG A 1 87 ? 6.642 -2.364 -2.684 1.00 97.62 87 ARG A C 1
ATOM 627 O O . ARG A 1 87 ? 5.553 -2.458 -3.235 1.00 97.62 87 ARG A O 1
ATOM 634 N N . ALA A 1 88 ? 6.913 -1.435 -1.767 1.00 97.88 88 ALA A N 1
ATOM 635 C CA . ALA A 1 88 ? 5.920 -0.459 -1.328 1.00 97.88 88 ALA A CA 1
ATOM 636 C C . ALA A 1 88 ? 5.484 0.486 -2.460 1.00 97.88 88 ALA A C 1
ATOM 638 O O . ALA A 1 88 ? 4.307 0.812 -2.546 1.00 97.88 88 ALA A O 1
ATOM 639 N N . ALA A 1 89 ? 6.401 0.889 -3.344 1.00 97.19 89 ALA A N 1
ATOM 640 C CA . ALA A 1 89 ? 6.092 1.753 -4.479 1.00 97.19 89 ALA A CA 1
ATOM 641 C C . ALA A 1 89 ? 5.176 1.058 -5.494 1.00 97.19 89 ALA A C 1
ATOM 643 O O . ALA A 1 89 ? 4.177 1.631 -5.908 1.00 97.19 89 ALA A O 1
ATOM 644 N N . VAL A 1 90 ? 5.450 -0.205 -5.832 1.00 97.12 90 VAL A N 1
ATOM 645 C CA . VAL A 1 90 ? 4.581 -0.973 -6.738 1.00 97.12 90 VAL A CA 1
ATOM 646 C C . VAL A 1 90 ? 3.193 -1.184 -6.137 1.00 97.12 90 VAL A C 1
ATOM 648 O O . VAL A 1 90 ? 2.198 -1.006 -6.831 1.00 97.12 90 VAL A O 1
ATOM 651 N N . LEU A 1 91 ? 3.114 -1.517 -4.845 1.00 97.06 91 LEU A N 1
ATOM 652 C CA . LEU A 1 91 ? 1.832 -1.653 -4.148 1.00 97.06 91 LEU A CA 1
ATOM 653 C C . LEU A 1 91 ? 1.078 -0.317 -4.060 1.00 97.06 91 LEU A C 1
ATOM 655 O O . LEU A 1 91 ? -0.141 -0.309 -4.159 1.00 97.06 91 LEU A O 1
ATOM 659 N N . GLY A 1 92 ? 1.786 0.803 -3.888 1.00 95.81 92 GLY A N 1
ATOM 660 C CA . GLY A 1 92 ? 1.193 2.143 -3.828 1.00 95.81 92 GLY A CA 1
ATOM 661 C C . GLY A 1 92 ? 0.778 2.709 -5.189 1.00 95.81 92 GLY A C 1
ATOM 662 O O . GLY A 1 92 ? -0.076 3.585 -5.238 1.00 95.81 92 GLY A O 1
ATOM 663 N N . ALA A 1 93 ? 1.352 2.208 -6.285 1.00 95.19 93 ALA A N 1
ATOM 664 C CA . ALA A 1 93 ? 0.959 2.556 -7.653 1.00 95.19 93 ALA A CA 1
ATOM 665 C C . ALA A 1 93 ? -0.278 1.780 -8.139 1.00 95.19 93 ALA A C 1
ATOM 667 O O . ALA A 1 93 ? -0.883 2.140 -9.150 1.00 95.19 93 ALA A O 1
ATOM 668 N N . ALA A 1 94 ? -0.628 0.690 -7.458 1.00 94.44 94 ALA A N 1
ATOM 669 C CA . ALA A 1 94 ? -1.747 -0.159 -7.817 1.00 94.44 94 ALA A CA 1
ATOM 670 C C . ALA A 1 94 ? -3.093 0.431 -7.354 1.00 94.44 94 ALA A C 1
ATOM 672 O O . ALA A 1 94 ? -3.150 1.123 -6.334 1.00 94.44 94 ALA A O 1
ATOM 673 N N . PRO A 1 95 ? -4.201 0.137 -8.061 1.00 94.06 95 PRO A N 1
ATOM 674 C CA . PRO A 1 95 ? -5.526 0.497 -7.573 1.00 94.06 95 PRO A CA 1
ATOM 675 C C . PRO A 1 95 ? -5.829 -0.226 -6.253 1.00 94.06 95 PRO A C 1
ATOM 677 O O . PRO A 1 95 ? -5.422 -1.369 -6.049 1.00 94.06 95 PRO A O 1
ATOM 680 N N . ILE A 1 96 ? -6.564 0.420 -5.350 1.00 93.62 96 ILE A N 1
ATOM 681 C CA . ILE A 1 96 ? -6.996 -0.218 -4.101 1.00 93.62 96 ILE A CA 1
ATOM 682 C C . ILE A 1 96 ? -8.200 -1.115 -4.391 1.00 93.62 96 ILE A C 1
ATOM 684 O O . ILE A 1 96 ? -9.144 -0.693 -5.054 1.00 93.62 96 ILE A O 1
ATOM 688 N N . ALA A 1 97 ? -8.160 -2.357 -3.910 1.00 92.38 97 ALA A N 1
ATOM 689 C CA . ALA A 1 97 ? -9.282 -3.278 -4.002 1.00 92.38 97 ALA A CA 1
ATOM 690 C C . ALA A 1 97 ? -10.439 -2.801 -3.111 1.00 92.38 97 ALA A C 1
ATOM 692 O O . ALA A 1 97 ? -10.238 -2.501 -1.930 1.00 92.38 97 ALA A O 1
ATOM 693 N N . ASP A 1 98 ? -11.656 -2.799 -3.653 1.00 77.50 98 ASP A N 1
ATOM 694 C CA . ASP A 1 98 ? -12.857 -2.615 -2.846 1.00 77.50 98 ASP A CA 1
ATOM 695 C C . ASP A 1 98 ? -13.105 -3.862 -1.992 1.00 77.50 98 ASP A C 1
ATOM 697 O O . ASP A 1 98 ? -13.283 -4.969 -2.498 1.00 77.50 98 ASP A O 1
ATOM 701 N N . ALA A 1 99 ? -13.171 -3.679 -0.673 1.00 58.75 99 ALA A N 1
ATOM 702 C CA . ALA A 1 99 ? -13.426 -4.744 0.301 1.00 58.75 99 ALA A CA 1
ATOM 703 C C . ALA A 1 99 ? -14.901 -5.220 0.319 1.00 58.75 99 ALA A C 1
ATOM 705 O O . ALA A 1 99 ? -15.429 -5.587 1.370 1.00 58.75 99 ALA A O 1
ATOM 706 N N . ALA A 1 100 ? -15.624 -5.123 -0.801 1.00 52.66 100 ALA A N 1
ATOM 707 C CA . ALA A 1 100 ? -17.067 -5.363 -0.870 1.00 52.66 100 ALA A CA 1
ATOM 708 C C . ALA A 1 100 ? -17.458 -6.813 -1.212 1.00 52.66 100 ALA A C 1
ATOM 710 O O . ALA A 1 100 ? -18.632 -7.144 -1.101 1.00 52.66 100 ALA A O 1
ATOM 711 N N . THR A 1 101 ? -16.518 -7.691 -1.573 1.00 40.22 101 THR A N 1
ATOM 712 C CA . THR A 1 101 ? -16.869 -8.960 -2.247 1.00 40.22 101 THR A CA 1
ATOM 713 C C . THR A 1 101 ? -16.700 -10.235 -1.406 1.00 40.22 101 THR A C 1
ATOM 715 O O . THR A 1 101 ? -16.801 -11.328 -1.949 1.00 40.22 101 THR A O 1
ATOM 718 N N . GLU A 1 102 ? -16.465 -10.154 -0.091 1.00 45.59 102 GLU A N 1
ATOM 719 C CA . GLU A 1 102 ? -16.155 -11.351 0.727 1.00 45.59 102 GLU A CA 1
ATOM 720 C C . GLU A 1 102 ? -17.248 -11.785 1.729 1.00 45.59 102 GLU A C 1
ATOM 722 O O . GLU A 1 102 ? -17.015 -12.701 2.514 1.00 45.59 102 GLU A O 1
ATOM 727 N N . THR A 1 103 ? -18.464 -11.218 1.683 1.00 41.62 103 THR A N 1
ATOM 728 C CA . THR A 1 103 ? -19.541 -11.559 2.651 1.00 41.62 103 THR A CA 1
ATOM 729 C C . THR A 1 103 ? -20.841 -12.092 2.026 1.00 41.62 103 THR A C 1
ATOM 731 O O . THR A 1 103 ? -21.873 -12.109 2.685 1.00 41.62 103 THR A O 1
ATOM 734 N N . GLU A 1 104 ? -20.832 -12.604 0.794 1.00 43.59 104 GLU A N 1
ATOM 735 C CA . GLU A 1 104 ? -22.024 -13.250 0.207 1.00 43.59 104 GLU A CA 1
ATOM 736 C C . GLU A 1 104 ? -21.854 -14.770 0.086 1.00 43.59 104 GLU A C 1
ATOM 738 O O . GLU A 1 104 ? -21.716 -15.334 -0.994 1.00 43.59 104 GLU A O 1
ATOM 743 N N . ALA A 1 105 ? -21.867 -15.454 1.231 1.00 40.44 105 ALA A N 1
ATOM 744 C CA . ALA A 1 105 ? -22.155 -16.887 1.296 1.00 40.44 105 ALA A CA 1
ATOM 745 C C . ALA A 1 105 ? -22.784 -17.246 2.650 1.00 40.44 105 ALA A C 1
ATOM 747 O O . ALA A 1 105 ? -22.230 -18.008 3.440 1.00 40.44 105 ALA A O 1
ATOM 748 N N . MET A 1 106 ? -23.966 -16.695 2.922 1.00 38.31 106 MET A N 1
ATOM 749 C CA . MET A 1 106 ? -24.891 -17.266 3.901 1.00 38.31 106 MET A CA 1
ATOM 750 C C . MET A 1 106 ? -26.103 -17.798 3.126 1.00 38.31 106 MET A C 1
ATOM 752 O O . MET A 1 106 ? -26.764 -17.012 2.452 1.00 38.31 106 MET A O 1
ATOM 756 N N . PRO A 1 107 ? -26.397 -19.113 3.148 1.00 39.88 107 PRO A N 1
ATOM 757 C CA . PRO A 1 107 ? -27.611 -19.623 2.535 1.00 39.88 107 PRO A CA 1
ATOM 758 C C . PRO A 1 107 ? -28.793 -19.272 3.442 1.00 39.88 107 PRO A C 1
ATOM 760 O O . PRO A 1 107 ? -28.979 -19.863 4.507 1.00 39.88 107 PRO A O 1
ATOM 763 N N . GLU A 1 108 ? -29.595 -18.302 3.019 1.00 39.66 108 GLU A N 1
ATOM 764 C CA . GLU A 1 108 ? -30.897 -18.028 3.616 1.00 39.66 108 GLU A CA 1
ATOM 765 C C . GLU A 1 108 ? -31.849 -19.181 3.278 1.00 39.66 108 GLU A C 1
ATOM 767 O O . GLU A 1 108 ? -32.298 -19.339 2.146 1.00 39.66 108 GLU A O 1
ATOM 772 N N . THR A 1 109 ? -32.150 -20.024 4.266 1.00 40.81 109 THR A N 1
ATOM 773 C CA . THR A 1 109 ? -33.337 -20.884 4.214 1.00 40.81 109 THR A CA 1
ATOM 774 C C . THR A 1 109 ? -34.412 -20.201 5.045 1.00 40.81 109 THR A C 1
ATOM 776 O O . THR A 1 109 ? -34.472 -20.377 6.260 1.00 40.81 109 THR A O 1
ATOM 779 N N . VAL A 1 110 ? -35.234 -19.380 4.393 1.00 43.88 110 VAL A N 1
ATOM 780 C CA . VAL A 1 110 ? -36.454 -18.812 4.973 1.00 43.88 110 VAL A CA 1
ATOM 781 C C . VAL A 1 110 ? -37.634 -19.524 4.325 1.00 43.88 110 VAL A C 1
ATOM 783 O O . VAL A 1 110 ? -37.865 -19.408 3.126 1.00 43.88 110 VAL A O 1
ATOM 786 N N . THR A 1 111 ? -38.360 -20.300 5.125 1.00 37.19 111 THR A N 1
ATOM 787 C CA . THR A 1 111 ? -39.693 -20.800 4.773 1.00 37.19 111 THR A CA 1
ATOM 788 C C . THR A 1 111 ? -40.691 -19.845 5.426 1.00 37.19 111 THR A C 1
ATOM 790 O O . THR A 1 111 ? -40.961 -19.950 6.619 1.00 37.19 111 THR A O 1
ATOM 793 N N . GLU A 1 112 ? -41.162 -18.864 4.661 1.00 45.12 112 GLU A N 1
ATOM 794 C CA . GLU A 1 112 ? -42.448 -18.179 4.865 1.00 45.12 112 GLU A CA 1
ATOM 795 C C . GLU A 1 112 ? -43.584 -19.156 4.498 1.00 45.12 112 GLU A C 1
ATOM 797 O O . GLU A 1 112 ? -43.365 -20.067 3.704 1.00 45.12 112 GLU A O 1
ATOM 802 N N . THR A 1 113 ? -44.843 -19.076 4.921 1.00 38.47 113 THR A N 1
ATOM 803 C CA . THR A 1 113 ? -45.655 -18.252 5.829 1.00 38.47 113 THR A CA 1
ATOM 804 C C . THR A 1 113 ? -47.051 -18.870 5.684 1.00 38.47 113 THR A C 1
ATOM 806 O O . THR A 1 113 ? -47.417 -19.214 4.565 1.00 38.47 113 THR A O 1
ATOM 809 N N . GLU A 1 114 ? -47.870 -18.952 6.736 1.00 35.22 114 GLU A N 1
ATOM 810 C CA . GLU A 1 114 ? -49.308 -18.697 6.548 1.00 35.22 114 GLU A CA 1
ATOM 811 C C . GLU A 1 114 ? -50.013 -18.350 7.861 1.00 35.22 114 GLU A C 1
ATOM 813 O O . GLU A 1 114 ? -49.977 -19.083 8.849 1.00 35.22 114 GLU A O 1
ATOM 818 N N . ALA A 1 115 ? -50.652 -17.184 7.835 1.00 42.53 115 ALA A N 1
ATOM 819 C CA . ALA A 1 115 ? -51.595 -16.686 8.815 1.00 42.53 115 ALA A CA 1
ATOM 820 C C . ALA A 1 115 ? -53.003 -16.761 8.214 1.00 42.53 115 ALA A C 1
ATOM 822 O O . ALA A 1 115 ? -53.187 -16.432 7.045 1.00 42.53 115 ALA A O 1
ATOM 823 N N . THR A 1 116 ? -54.008 -17.069 9.032 1.00 32.16 116 THR A N 1
ATOM 824 C CA . THR A 1 116 ? -55.418 -16.798 8.711 1.00 32.16 116 THR A CA 1
ATOM 825 C C . THR A 1 116 ? -56.135 -16.236 9.936 1.00 32.16 116 THR A C 1
ATOM 827 O O . THR A 1 116 ? -56.109 -16.831 11.013 1.00 32.16 116 THR A O 1
ATOM 830 N N . SER A 1 117 ? -56.747 -15.064 9.747 1.00 37.25 117 SER A N 1
ATOM 831 C CA . SER A 1 117 ? -57.700 -14.391 10.642 1.00 37.25 117 SER A CA 1
ATOM 832 C C . SER A 1 117 ? -59.140 -14.779 10.292 1.00 37.25 117 SER A C 1
ATOM 834 O O . SER A 1 117 ? -59.381 -15.068 9.129 1.00 37.25 117 SER A O 1
ATOM 836 N N . GLU A 1 118 ? -60.074 -14.685 11.252 1.00 35.06 118 GLU A N 1
ATOM 837 C CA . GLU A 1 118 ? -61.503 -14.289 11.101 1.00 35.06 118 GLU A CA 1
ATOM 838 C C . GLU A 1 118 ? -62.178 -14.340 12.500 1.00 35.06 118 GLU A C 1
ATOM 840 O O . GLU A 1 118 ? -62.086 -15.349 13.191 1.00 35.06 118 GLU A O 1
ATOM 845 N N . THR A 1 119 ? -62.566 -13.220 13.129 1.00 33.50 119 THR A N 1
ATOM 846 C CA . THR A 1 119 ? -63.795 -12.387 13.010 1.00 33.50 119 THR A CA 1
ATOM 847 C C . THR A 1 119 ? -65.084 -13.057 13.516 1.00 33.50 119 THR A C 1
ATOM 849 O O . THR A 1 119 ? -65.688 -13.864 12.818 1.00 33.50 119 THR A O 1
ATOM 852 N N . THR A 1 120 ? -65.577 -12.616 14.683 1.00 32.69 120 THR A N 1
ATOM 853 C CA . THR A 1 120 ? -66.910 -12.960 15.218 1.00 32.69 120 THR A CA 1
ATOM 854 C C . THR A 1 120 ? -67.711 -11.683 15.472 1.00 32.69 120 THR A C 1
ATOM 856 O O . THR A 1 120 ? -67.288 -10.830 16.250 1.00 32.69 120 THR A O 1
ATOM 859 N N . ALA A 1 121 ? -68.884 -11.569 14.848 1.00 37.44 121 ALA A N 1
ATOM 860 C CA . ALA A 1 121 ? -69.891 -10.550 15.130 1.00 37.44 121 ALA A CA 1
ATOM 861 C C . ALA A 1 121 ? -71.264 -11.218 15.301 1.00 37.44 121 ALA A C 1
ATOM 863 O O . ALA A 1 121 ? -71.652 -12.053 14.486 1.00 37.44 121 ALA A O 1
ATOM 864 N N . GLY A 1 122 ? -72.005 -10.828 16.341 1.00 29.88 122 GLY A N 1
ATOM 865 C CA . GLY A 1 122 ? -73.398 -11.229 16.544 1.00 29.88 122 GLY A CA 1
ATOM 866 C C . GLY A 1 122 ? -73.998 -10.652 17.832 1.00 29.88 122 GLY A C 1
ATOM 867 O O . GLY A 1 122 ? -73.651 -11.090 18.922 1.00 29.88 122 GLY A O 1
ATOM 868 N N . LEU A 1 123 ? -74.900 -9.678 17.689 1.00 42.12 123 LEU A N 1
ATOM 869 C CA . LEU A 1 123 ? -75.901 -9.230 18.683 1.00 42.12 123 LEU A CA 1
ATOM 870 C C . LEU A 1 123 ? -77.274 -9.863 18.319 1.00 42.12 123 LEU A C 1
ATOM 872 O O . LEU A 1 123 ? -77.383 -10.274 17.157 1.00 42.12 123 LEU A O 1
ATOM 876 N N . PRO A 1 124 ? -78.328 -9.933 19.187 1.00 42.97 124 PRO A N 1
ATOM 877 C CA . PRO A 1 124 ? -78.871 -8.808 19.993 1.00 42.97 124 PRO A CA 1
ATOM 878 C C . PRO A 1 124 ? -79.520 -9.121 21.388 1.00 42.97 124 PRO A C 1
ATOM 880 O O . PRO A 1 124 ? -79.643 -10.270 21.799 1.00 42.97 124 PRO A O 1
ATOM 883 N N . GLU A 1 125 ? -79.920 -8.046 22.099 1.00 38.16 125 GLU A N 1
ATOM 884 C CA . GLU A 1 125 ? -80.669 -7.900 23.390 1.00 38.16 125 GLU A CA 1
ATOM 885 C C . GLU A 1 125 ? -82.185 -8.303 23.332 1.00 38.16 125 GLU A C 1
ATOM 887 O O . GLU A 1 125 ? -82.584 -8.719 22.240 1.00 38.16 125 GLU A O 1
ATOM 892 N N . PRO A 1 126 ? -83.095 -8.137 24.363 1.00 60.62 126 PRO A N 1
ATOM 893 C CA . PRO A 1 126 ? -83.027 -7.492 25.717 1.00 60.62 126 PRO A CA 1
ATOM 894 C C . PRO A 1 126 ? -83.784 -8.193 26.901 1.00 60.62 126 PRO A C 1
ATOM 896 O O . PRO A 1 126 ? -84.544 -9.136 26.700 1.00 60.62 126 PRO A O 1
ATOM 899 N N . THR A 1 127 ? -83.651 -7.669 28.143 1.00 34.06 127 THR A N 1
ATOM 900 C CA . THR A 1 127 ? -84.731 -7.218 29.092 1.00 34.06 127 THR A CA 1
ATOM 901 C C . THR A 1 127 ? -84.412 -7.377 30.601 1.00 34.06 127 THR A C 1
ATOM 903 O O . THR A 1 127 ? -84.056 -8.456 31.059 1.00 34.06 127 THR A O 1
ATOM 906 N N . GLY A 1 128 ? -84.674 -6.317 31.392 1.00 29.89 128 GLY A N 1
ATOM 907 C CA . GLY A 1 128 ? -85.043 -6.380 32.829 1.00 29.89 128 GLY A CA 1
ATOM 908 C C . GLY A 1 128 ? -84.165 -5.573 33.821 1.00 29.89 128 GLY A C 1
ATOM 909 O O . GLY A 1 128 ? -82.969 -5.488 33.584 1.00 29.89 128 GLY A O 1
ATOM 910 N N . PRO A 1 129 ? -84.710 -4.953 34.902 1.00 53.56 129 PRO A N 1
ATOM 911 C CA . PRO A 1 129 ? -84.266 -3.622 35.359 1.00 53.56 129 PRO A CA 1
ATOM 912 C C . PRO A 1 129 ? -83.761 -3.500 36.827 1.00 53.56 129 PRO A C 1
ATOM 914 O O . PRO A 1 129 ? -83.865 -4.440 37.605 1.00 53.56 129 PRO A O 1
ATOM 917 N N . VAL A 1 130 ? -83.353 -2.257 37.154 1.00 40.69 130 VAL A N 1
ATOM 918 C CA . VAL A 1 130 ? -83.301 -1.489 38.435 1.00 40.69 130 VAL A CA 1
ATOM 919 C C . VAL A 1 130 ? -82.026 -1.367 39.307 1.00 40.69 130 VAL A C 1
ATOM 921 O O . VAL A 1 130 ? -81.393 -2.342 39.691 1.00 40.69 130 VAL A O 1
ATOM 924 N N . ASP A 1 131 ? -81.826 -0.090 39.689 1.00 33.56 131 ASP A N 1
ATOM 925 C CA . ASP A 1 131 ? -81.186 0.545 40.863 1.00 33.56 131 ASP A CA 1
ATOM 926 C C . ASP A 1 131 ? -79.700 1.002 40.849 1.00 33.56 131 ASP A C 1
ATOM 928 O O . ASP A 1 131 ? -78.798 0.279 40.447 1.00 33.56 131 ASP A O 1
ATOM 932 N N . GLY A 1 132 ? -79.497 2.280 41.247 1.00 33.25 132 GLY A N 1
ATOM 933 C CA . GLY A 1 132 ? -78.300 3.151 41.074 1.00 33.25 132 GLY A CA 1
ATOM 934 C C . GLY A 1 132 ? -77.131 2.948 42.066 1.00 33.25 132 GLY A C 1
ATOM 935 O O . GLY A 1 132 ? -76.973 1.832 42.547 1.00 33.25 132 GLY A O 1
ATOM 936 N N . PRO A 1 133 ? -76.308 3.968 42.449 1.00 47.75 133 PRO A N 1
ATOM 937 C CA . PRO A 1 133 ? -76.167 5.372 42.010 1.00 47.75 133 PRO A CA 1
ATOM 938 C C . PRO A 1 133 ? -74.734 5.746 41.494 1.00 47.75 133 PRO A C 1
ATOM 940 O O . PRO A 1 133 ? -73.813 4.937 41.505 1.00 47.75 133 PRO A O 1
ATOM 943 N N . ALA A 1 134 ? -74.545 6.992 41.031 1.00 39.84 134 ALA A N 1
ATOM 944 C CA . ALA A 1 134 ? -73.270 7.605 40.577 1.00 39.84 134 ALA A CA 1
ATOM 945 C C . ALA A 1 134 ? -72.328 8.014 41.750 1.00 39.84 134 ALA A C 1
ATOM 947 O O . ALA A 1 134 ? -72.759 7.874 42.896 1.00 39.84 134 ALA A O 1
ATOM 948 N N . PRO A 1 135 ? -71.155 8.685 41.564 1.00 58.31 135 PRO A N 1
ATOM 949 C CA . PRO A 1 135 ? -70.206 8.817 40.432 1.00 58.31 135 PRO A CA 1
ATOM 950 C C . PRO A 1 135 ? -68.723 8.551 40.849 1.00 58.31 135 PRO A C 1
ATOM 952 O O . PRO A 1 135 ? -68.377 8.720 42.012 1.00 58.31 135 PRO A O 1
ATOM 955 N N . VAL A 1 136 ? -67.792 8.272 39.922 1.00 39.78 136 VAL A N 1
ATOM 956 C CA . VAL A 1 136 ? -66.350 8.551 40.151 1.00 39.78 136 VAL A CA 1
ATOM 957 C C . VAL A 1 136 ? -65.650 8.980 38.861 1.00 39.78 136 VAL A C 1
ATOM 959 O O . VAL A 1 136 ? -65.643 8.275 37.858 1.00 39.78 136 VAL A O 1
ATOM 962 N N . THR A 1 137 ? -65.071 10.175 38.904 1.00 49.50 137 THR A N 1
ATOM 963 C CA . THR A 1 137 ? -64.141 10.740 37.925 1.00 49.50 137 THR A CA 1
ATOM 964 C C . THR A 1 137 ? -62.869 9.896 37.856 1.00 49.50 137 THR A C 1
ATOM 966 O O . THR A 1 137 ? -62.134 9.816 38.839 1.00 49.50 137 THR A O 1
ATOM 969 N N . THR A 1 138 ? -62.593 9.281 36.705 1.00 43.22 138 THR A N 1
ATOM 970 C CA . THR A 1 138 ? -61.301 8.639 36.430 1.00 43.22 138 THR A CA 1
ATOM 971 C C . THR A 1 138 ? -60.333 9.682 35.889 1.00 43.22 138 THR A C 1
ATOM 973 O O . THR A 1 138 ? -60.492 10.193 34.782 1.00 43.22 138 THR A O 1
ATOM 976 N N . GLU A 1 139 ? -59.341 10.005 36.710 1.00 52.81 139 GLU A N 1
ATOM 977 C CA . GLU A 1 139 ? -58.157 10.767 36.343 1.00 52.81 139 GLU A CA 1
ATOM 978 C C . GLU A 1 139 ? -57.382 10.019 35.250 1.00 52.81 139 GLU A C 1
ATOM 980 O O . GLU A 1 139 ? -57.054 8.839 35.392 1.00 52.81 139 GLU A O 1
ATOM 985 N N . ALA A 1 140 ? -57.154 10.693 34.123 1.00 50.41 140 ALA A N 1
ATOM 986 C CA . ALA A 1 140 ? -56.440 10.139 32.984 1.00 50.41 140 ALA A CA 1
ATOM 987 C C . ALA A 1 140 ? -54.959 9.951 33.344 1.00 50.41 140 ALA A C 1
ATOM 989 O O . ALA A 1 140 ? -54.231 10.921 33.556 1.00 50.41 140 ALA A O 1
ATOM 990 N N . ALA A 1 141 ? -54.524 8.692 33.403 1.00 56.62 141 ALA A N 1
ATOM 991 C CA . ALA A 1 141 ? -53.123 8.330 33.565 1.00 56.62 141 ALA A CA 1
ATOM 992 C C . ALA A 1 141 ? -52.277 8.906 32.409 1.00 56.62 141 ALA A C 1
ATOM 994 O O . ALA A 1 141 ? -52.712 8.858 31.253 1.00 56.62 141 ALA A O 1
ATOM 995 N N . PRO A 1 142 ? -51.071 9.436 32.682 1.00 54.81 142 PRO A N 1
ATOM 996 C CA . PRO A 1 142 ? -50.204 9.955 31.637 1.00 54.81 142 PRO A CA 1
ATOM 997 C C . PRO A 1 142 ? -49.712 8.802 30.753 1.00 54.81 142 PRO A C 1
ATOM 999 O O . PRO A 1 142 ? -49.339 7.735 31.244 1.00 54.81 142 PRO A O 1
ATOM 1002 N N . ALA A 1 143 ? -49.724 9.026 29.438 1.00 62.31 143 ALA A N 1
ATOM 1003 C CA . ALA A 1 143 ? -49.188 8.090 28.457 1.00 62.31 143 ALA A CA 1
ATOM 1004 C C . ALA A 1 143 ? -47.697 7.803 28.736 1.00 62.31 143 ALA A C 1
ATOM 1006 O O . ALA A 1 143 ? -46.969 8.718 29.139 1.00 62.31 143 ALA A O 1
ATOM 1007 N N . PRO A 1 144 ? -47.220 6.562 28.522 1.00 58.53 144 PRO A N 1
ATOM 1008 C CA . PRO A 1 144 ? -45.822 6.224 28.740 1.00 58.53 144 PRO A CA 1
ATOM 1009 C C . PRO A 1 144 ? -44.944 7.026 27.776 1.00 58.53 144 PRO A C 1
ATOM 1011 O O . PRO A 1 144 ? -45.182 7.055 26.567 1.00 58.53 144 PRO A O 1
ATOM 1014 N N . ALA A 1 145 ? -43.938 7.702 28.332 1.00 66.19 145 ALA A N 1
ATOM 1015 C CA . ALA A 1 145 ? -42.906 8.374 27.556 1.00 66.19 145 ALA A CA 1
ATOM 1016 C C . ALA A 1 145 ? -42.167 7.352 26.670 1.00 66.19 145 ALA A C 1
ATOM 1018 O O . ALA A 1 145 ? -41.995 6.204 27.094 1.00 66.19 145 ALA A O 1
ATOM 1019 N N . PRO A 1 146 ? -41.721 7.746 25.461 1.00 58.75 146 PRO A N 1
ATOM 1020 C CA . PRO A 1 146 ? -40.981 6.854 24.584 1.00 58.75 146 PRO A CA 1
ATOM 1021 C C . PRO A 1 146 ? -39.720 6.369 25.299 1.00 58.75 146 PRO A C 1
ATOM 1023 O O . PRO A 1 146 ? -38.938 7.166 25.822 1.00 58.75 146 PRO A O 1
ATOM 1026 N N . SER A 1 147 ? -39.561 5.049 25.334 1.00 61.44 147 SER A N 1
ATOM 1027 C CA . SER A 1 147 ? -38.375 4.362 25.823 1.00 61.44 147 SER A CA 1
ATOM 1028 C C . SER A 1 147 ? -37.154 4.959 25.132 1.00 61.44 147 SER A C 1
ATOM 1030 O O . SER A 1 147 ? -37.022 4.866 23.913 1.00 61.44 147 SER A O 1
ATOM 1032 N N . VAL A 1 148 ? -36.288 5.615 25.901 1.00 60.56 148 VAL A N 1
ATOM 1033 C CA . VAL A 1 148 ? -35.000 6.086 25.396 1.00 60.56 148 VAL A CA 1
ATOM 1034 C C . VAL A 1 148 ? -34.217 4.837 25.022 1.00 60.56 148 VAL A C 1
ATOM 1036 O O . VAL A 1 148 ? -33.965 3.996 25.884 1.00 60.56 148 VAL A O 1
ATOM 1039 N N . ASP A 1 149 ? -33.914 4.687 23.738 1.00 61.31 149 ASP A N 1
ATOM 1040 C CA . ASP A 1 149 ? -33.150 3.564 23.210 1.00 61.31 149 ASP A CA 1
ATOM 1041 C C . ASP A 1 149 ? -31.789 3.544 23.921 1.00 61.31 149 ASP A C 1
ATOM 1043 O O . ASP A 1 149 ? -30.949 4.430 23.728 1.00 61.31 149 ASP A O 1
ATOM 1047 N N . THR A 1 150 ? -31.602 2.615 24.860 1.00 59.91 150 THR A N 1
ATOM 1048 C CA . THR A 1 150 ? -30.353 2.497 25.613 1.00 59.91 150 THR A CA 1
ATOM 1049 C C . THR A 1 150 ? -29.316 1.877 24.694 1.00 59.91 150 THR A C 1
ATOM 1051 O O . THR A 1 150 ? -29.113 0.662 24.698 1.00 59.91 150 THR A O 1
ATOM 1054 N N . ALA A 1 151 ? -28.676 2.720 23.884 1.00 70.25 151 ALA A N 1
ATOM 1055 C CA . ALA A 1 151 ? -27.539 2.328 23.072 1.00 70.25 151 ALA A CA 1
ATOM 1056 C C . ALA A 1 151 ? -26.498 1.641 23.969 1.00 70.25 151 ALA A C 1
ATOM 1058 O O . ALA A 1 151 ? -26.079 2.180 24.999 1.00 70.25 151 ALA A O 1
ATOM 1059 N N . THR A 1 152 ? -26.110 0.423 23.593 1.00 78.31 152 THR A N 1
ATOM 1060 C CA . THR A 1 152 ? -25.092 -0.341 24.321 1.00 78.31 152 THR A CA 1
ATOM 1061 C C . THR A 1 152 ? -23.777 0.450 24.314 1.00 78.31 152 THR A C 1
ATOM 1063 O O . THR A 1 152 ? -23.378 0.938 23.254 1.00 78.31 152 THR A O 1
ATOM 1066 N N . PRO A 1 153 ? -23.093 0.610 25.461 1.00 84.62 153 PRO A N 1
ATOM 1067 C CA . PRO A 1 153 ? -21.864 1.393 25.520 1.00 84.62 153 PRO A CA 1
ATOM 1068 C C . PRO A 1 153 ? -20.749 0.755 24.682 1.00 84.62 153 PRO A C 1
ATOM 1070 O O . PRO A 1 153 ? -20.573 -0.465 24.684 1.00 84.62 153 PRO A O 1
ATOM 1073 N N . LEU A 1 154 ? -19.963 1.593 23.998 1.00 90.56 154 LEU A N 1
ATOM 1074 C CA . LEU A 1 154 ? -18.807 1.152 23.215 1.00 90.56 154 LEU A CA 1
ATOM 1075 C C . LEU A 1 154 ? -17.743 0.501 24.105 1.00 90.56 154 LEU A C 1
ATOM 1077 O O . LEU A 1 154 ? -17.448 0.961 25.211 1.00 90.56 154 LEU A O 1
ATOM 1081 N N . THR A 1 155 ? -17.103 -0.543 23.584 1.00 93.06 155 THR A N 1
ATOM 1082 C CA . THR A 1 155 ? -15.970 -1.186 24.257 1.00 93.06 155 THR A CA 1
ATOM 1083 C C . THR A 1 155 ? -14.720 -0.292 24.222 1.00 93.06 155 THR A C 1
ATOM 1085 O O . THR A 1 155 ? -14.547 0.505 23.296 1.00 93.06 155 THR A O 1
ATOM 1088 N N . PRO A 1 156 ? -13.757 -0.458 25.152 1.00 92.06 156 PRO A N 1
ATOM 1089 C CA . PRO A 1 156 ? -12.495 0.287 25.108 1.00 92.06 156 PRO A CA 1
ATOM 1090 C C . PRO A 1 156 ? -11.700 0.088 23.809 1.00 92.06 156 PRO A C 1
ATOM 1092 O O . PRO A 1 156 ? -10.962 0.979 23.396 1.00 92.06 156 PRO A O 1
ATOM 1095 N N . ALA A 1 157 ? -11.821 -1.080 23.167 1.00 90.00 157 ALA A N 1
ATOM 1096 C CA . ALA A 1 157 ? -11.180 -1.355 21.883 1.00 90.00 157 ALA A CA 1
ATOM 1097 C C . ALA A 1 157 ? -11.815 -0.541 20.747 1.00 90.00 157 ALA A C 1
ATOM 1099 O O . ALA A 1 157 ? -11.091 0.072 19.967 1.00 90.00 157 ALA A O 1
ATOM 1100 N N . GLN A 1 158 ? -13.148 -0.470 20.713 1.00 93.38 158 GLN A N 1
ATOM 1101 C CA . GLN A 1 158 ? -13.893 0.362 19.768 1.00 93.38 158 GLN A CA 1
ATOM 1102 C C . GLN A 1 158 ? -13.579 1.846 19.948 1.00 93.38 158 GLN A C 1
ATOM 1104 O O . GLN A 1 158 ? -13.312 2.525 18.964 1.00 93.38 158 GLN A O 1
ATOM 1109 N N . VAL A 1 159 ? -13.527 2.341 21.190 1.00 93.81 159 VAL A N 1
ATOM 1110 C CA . VAL A 1 159 ? -13.158 3.740 21.459 1.00 93.81 159 VAL A CA 1
ATOM 1111 C C . VAL A 1 159 ? -11.756 4.043 20.931 1.00 93.81 159 VAL A C 1
ATOM 1113 O O . VAL A 1 159 ? -11.589 5.002 20.190 1.00 93.81 159 VAL A O 1
ATOM 1116 N N . ARG A 1 160 ? -10.757 3.199 21.230 1.00 93.44 160 ARG A N 1
ATOM 1117 C CA . ARG A 1 160 ? -9.392 3.398 20.712 1.00 93.44 160 ARG A CA 1
ATOM 1118 C C . ARG A 1 160 ? -9.333 3.385 19.187 1.00 93.44 160 ARG A C 1
ATOM 1120 O O . ARG A 1 160 ? -8.650 4.222 18.609 1.00 93.4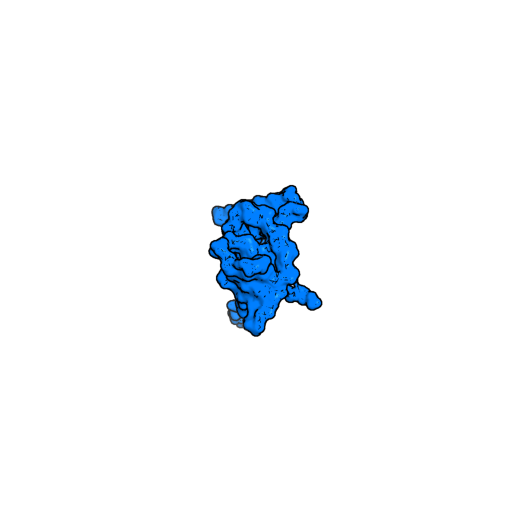4 160 ARG A O 1
ATOM 1127 N N . ALA A 1 161 ? -10.031 2.450 18.544 1.00 92.62 161 ALA A N 1
ATOM 1128 C CA . ALA A 1 161 ? -10.047 2.355 17.090 1.00 92.62 161 ALA A CA 1
ATOM 1129 C C . ALA A 1 161 ? -10.729 3.574 16.443 1.00 92.62 161 ALA A C 1
ATOM 1131 O O . ALA A 1 161 ? -10.209 4.118 15.473 1.00 92.62 161 ALA A O 1
ATOM 1132 N N . ALA A 1 162 ? -11.841 4.045 17.017 1.00 91.44 162 ALA A N 1
ATOM 1133 C CA . ALA A 1 162 ? -12.531 5.252 16.570 1.00 91.44 162 ALA A CA 1
ATOM 1134 C C . ALA A 1 162 ? -11.665 6.509 16.754 1.00 91.44 162 ALA A C 1
ATOM 1136 O O . ALA A 1 162 ? -11.587 7.330 15.845 1.00 91.44 162 ALA A O 1
ATOM 1137 N N . THR A 1 163 ? -10.977 6.643 17.893 1.00 93.06 163 THR A N 1
ATOM 1138 C CA . THR A 1 163 ? -10.045 7.752 18.138 1.00 93.06 163 THR A CA 1
ATOM 1139 C C . THR A 1 163 ? -8.898 7.747 17.132 1.00 93.06 163 THR A C 1
ATOM 1141 O O . THR A 1 163 ? -8.648 8.774 16.514 1.00 93.06 163 THR A O 1
ATOM 1144 N N . ALA A 1 164 ? -8.256 6.598 16.903 1.00 91.88 164 ALA A N 1
ATOM 1145 C CA . ALA A 1 164 ? -7.159 6.494 15.942 1.00 91.88 164 ALA A CA 1
ATOM 1146 C C . ALA A 1 164 ? -7.606 6.834 14.509 1.00 91.88 164 ALA A C 1
ATOM 1148 O O . ALA A 1 164 ? -6.895 7.529 13.786 1.00 91.88 164 ALA A O 1
ATOM 1149 N N . LEU A 1 165 ? -8.800 6.385 14.104 1.00 92.31 165 LEU A N 1
ATOM 1150 C CA . LEU A 1 165 ? -9.378 6.745 12.809 1.00 92.31 165 LEU A CA 1
ATOM 1151 C C . LEU A 1 165 ? -9.657 8.247 12.704 1.00 92.31 165 LEU A C 1
ATOM 1153 O O . LEU A 1 165 ? -9.337 8.852 11.683 1.00 92.31 165 LEU A O 1
ATOM 1157 N N . TRP A 1 166 ? -10.217 8.851 13.753 1.00 92.38 166 TRP A N 1
ATOM 1158 C CA . TRP A 1 166 ? -10.477 10.287 13.790 1.00 92.38 166 TRP A CA 1
ATOM 1159 C C . TRP A 1 166 ? -9.185 11.108 13.712 1.00 92.38 166 TRP A C 1
ATOM 1161 O O . TRP A 1 166 ? -9.123 12.054 12.933 1.00 92.38 166 TRP A O 1
ATOM 1171 N N . GLU A 1 167 ? -8.147 10.734 14.464 1.00 92.12 167 GLU A N 1
ATOM 1172 C CA . GLU A 1 167 ? -6.846 11.412 14.445 1.00 92.12 167 GLU A CA 1
ATOM 1173 C C . GLU A 1 167 ? -6.194 11.331 13.062 1.00 92.12 167 GLU A C 1
ATOM 1175 O O . GLU A 1 167 ? -5.788 12.358 12.521 1.00 92.12 167 GLU A O 1
ATOM 1180 N N . ALA A 1 168 ? -6.173 10.143 12.448 1.00 90.25 168 ALA A N 1
ATOM 1181 C CA . ALA A 1 168 ? -5.622 9.957 11.109 1.00 90.25 168 ALA A CA 1
ATOM 1182 C C . ALA A 1 168 ? -6.386 10.781 10.054 1.00 90.25 168 ALA A C 1
ATOM 1184 O O . ALA A 1 168 ? -5.775 11.431 9.204 1.00 90.25 168 ALA A O 1
ATOM 1185 N N . ALA A 1 169 ? -7.722 10.800 10.125 1.00 89.62 169 ALA A N 1
ATOM 1186 C CA . ALA A 1 169 ? -8.559 11.604 9.236 1.00 89.62 169 ALA A CA 1
ATOM 1187 C C . ALA A 1 169 ? -8.335 13.109 9.442 1.00 89.62 169 ALA A C 1
ATOM 1189 O O . ALA A 1 169 ? -8.193 13.851 8.470 1.00 89.62 169 ALA A O 1
ATOM 1190 N N . ALA A 1 170 ? -8.262 13.564 10.693 1.00 90.56 170 ALA A N 1
ATOM 1191 C CA . ALA A 1 170 ? -8.000 14.958 11.024 1.00 90.56 170 ALA A CA 1
ATOM 1192 C C . ALA A 1 170 ? -6.612 15.402 10.546 1.00 90.56 170 ALA A C 1
ATOM 1194 O O . ALA A 1 170 ? -6.489 16.480 9.964 1.00 90.56 170 ALA A O 1
ATOM 1195 N N . GLU A 1 171 ? -5.583 14.571 10.728 1.00 87.50 171 GLU A N 1
ATOM 1196 C CA . GLU A 1 171 ? -4.235 14.844 10.231 1.00 87.50 171 GLU A CA 1
ATOM 1197 C C . GLU A 1 171 ? -4.232 14.964 8.704 1.00 87.50 171 GLU A C 1
ATOM 1199 O O . GLU A 1 171 ? -3.761 15.975 8.178 1.00 87.50 171 GLU A O 1
ATOM 1204 N N . ALA A 1 172 ? -4.845 14.009 7.997 1.00 87.62 172 ALA A N 1
ATOM 1205 C CA . ALA A 1 172 ? -4.962 14.042 6.542 1.00 87.62 172 ALA A CA 1
ATOM 1206 C C . ALA A 1 172 ? -5.677 15.308 6.037 1.00 87.62 172 ALA A C 1
ATOM 1208 O O . ALA A 1 172 ? -5.202 15.969 5.110 1.00 87.62 172 ALA A O 1
ATOM 1209 N N . LEU A 1 173 ? -6.786 15.693 6.678 1.00 88.50 173 LEU A N 1
ATOM 1210 C CA . LEU A 1 173 ? -7.516 16.920 6.354 1.00 88.50 173 LEU A CA 1
ATOM 1211 C C . LEU A 1 173 ? -6.691 18.180 6.653 1.00 88.50 173 LEU A C 1
ATOM 1213 O O . LEU A 1 173 ? -6.713 19.123 5.865 1.00 88.50 173 LEU A O 1
ATOM 1217 N N . SER A 1 174 ? -5.949 18.197 7.764 1.00 85.81 174 SER A N 1
ATOM 1218 C CA . SER A 1 174 ? -5.119 19.336 8.174 1.00 85.81 174 SER A CA 1
ATOM 1219 C C . SER A 1 174 ? -3.912 19.554 7.260 1.00 85.81 174 SER A C 1
ATOM 1221 O O . SER A 1 174 ? -3.551 20.694 6.971 1.00 85.81 174 SER A O 1
ATOM 1223 N N . ALA A 1 175 ? -3.314 18.464 6.773 1.00 82.19 175 ALA A N 1
ATOM 1224 C CA . ALA A 1 175 ? -2.192 18.494 5.846 1.00 82.19 175 ALA A CA 1
ATOM 1225 C C . ALA A 1 175 ? -2.639 18.973 4.450 1.00 82.19 175 ALA A C 1
ATOM 1227 O O . ALA A 1 175 ? -1.862 19.587 3.713 1.00 82.19 175 ALA A O 1
ATOM 1228 N N . GLY A 1 176 ? -3.912 18.741 4.114 1.00 81.88 176 GLY A N 1
ATOM 1229 C CA . GLY A 1 176 ? -4.522 19.122 2.850 1.00 81.88 176 GLY A CA 1
ATOM 1230 C C . GLY A 1 176 ? -4.104 18.215 1.690 1.00 81.88 176 GLY A C 1
ATOM 1231 O O . GLY A 1 176 ? -3.175 17.413 1.776 1.00 81.88 176 GLY A O 1
ATOM 1232 N N . VAL A 1 177 ? -4.797 18.365 0.559 1.00 71.25 177 VAL A N 1
ATOM 1233 C CA . VAL A 1 177 ? -4.685 17.457 -0.601 1.00 71.25 177 VAL A CA 1
ATOM 1234 C C . VAL A 1 177 ? -3.260 17.376 -1.164 1.00 71.25 177 VAL A C 1
ATOM 1236 O O . VAL A 1 177 ? -2.838 16.328 -1.634 1.00 71.25 177 VAL A O 1
ATOM 1239 N N . THR A 1 178 ? -2.487 18.461 -1.071 1.00 70.69 178 THR A N 1
ATOM 1240 C CA . THR A 1 178 ? -1.097 18.521 -1.557 1.00 70.69 178 THR A CA 1
ATOM 1241 C C . THR A 1 178 ? -0.106 17.740 -0.695 1.00 70.69 178 THR A C 1
ATOM 1243 O O . THR A 1 178 ? 1.004 17.478 -1.145 1.00 70.69 178 THR A O 1
ATOM 1246 N N . ALA A 1 179 ? -0.478 17.392 0.538 1.00 70.00 179 ALA A N 1
ATOM 1247 C CA . ALA A 1 179 ? 0.331 16.583 1.447 1.00 70.00 179 ALA A CA 1
ATOM 1248 C C . ALA A 1 179 ? -0.221 15.152 1.623 1.00 70.00 179 ALA A C 1
ATOM 1250 O O . ALA A 1 179 ? 0.365 14.358 2.358 1.00 70.00 179 ALA A O 1
ATOM 1251 N N . GLY A 1 180 ? -1.316 14.804 0.935 1.00 75.69 180 GLY A N 1
ATOM 1252 C CA . GLY A 1 180 ? -1.969 13.492 0.971 1.00 75.69 180 GLY A CA 1
ATOM 1253 C C . GLY A 1 180 ? -1.259 12.417 0.142 1.00 75.69 180 GLY A C 1
ATOM 1254 O O . GLY A 1 180 ? -1.877 11.811 -0.726 1.00 75.69 180 GLY A O 1
ATOM 1255 N N . GLY A 1 181 ? 0.038 12.203 0.380 1.00 86.81 181 GLY A N 1
ATOM 1256 C CA . GLY A 1 181 ? 0.830 11.164 -0.290 1.00 86.81 181 GLY A CA 1
ATOM 1257 C C . GLY A 1 181 ? 0.527 9.744 0.208 1.00 86.81 181 GLY A C 1
ATOM 1258 O O . GLY A 1 181 ? -0.252 9.533 1.142 1.00 86.81 181 GLY A O 1
ATOM 1259 N N . ALA A 1 182 ? 1.208 8.749 -0.361 1.00 87.88 182 ALA A N 1
ATOM 1260 C CA . ALA A 1 182 ? 0.973 7.328 -0.094 1.00 87.88 182 ALA A CA 1
ATOM 1261 C C . ALA A 1 182 ? 1.157 6.933 1.380 1.00 87.88 182 ALA A C 1
ATOM 1263 O O . ALA A 1 182 ? 0.549 5.974 1.852 1.00 87.88 182 ALA A O 1
ATOM 1264 N N . VAL A 1 183 ? 1.969 7.681 2.135 1.00 89.44 183 VAL A N 1
ATOM 1265 C CA . VAL A 1 183 ? 2.129 7.469 3.581 1.00 89.44 183 VAL A CA 1
ATOM 1266 C C . VAL A 1 183 ? 0.855 7.835 4.342 1.00 89.44 183 VAL A C 1
ATOM 1268 O O . VAL A 1 183 ? 0.396 7.043 5.159 1.00 89.44 183 VAL A O 1
ATOM 1271 N N . VAL A 1 184 ? 0.257 8.992 4.049 1.00 90.31 184 VAL A N 1
ATOM 1272 C CA . VAL A 1 184 ? -0.995 9.435 4.687 1.00 90.31 184 VAL A CA 1
ATOM 1273 C C . VAL A 1 184 ? -2.129 8.476 4.331 1.00 90.31 184 VAL A C 1
ATOM 1275 O O . VAL A 1 184 ? -2.877 8.045 5.206 1.00 90.31 184 VAL A O 1
ATOM 1278 N N . GLN A 1 185 ? -2.208 8.068 3.061 1.00 90.81 185 GLN A N 1
ATOM 1279 C CA . GLN A 1 185 ? -3.171 7.065 2.614 1.00 90.81 185 GLN A CA 1
ATOM 1280 C C . GLN A 1 185 ? -3.005 5.739 3.372 1.00 90.81 185 GLN A C 1
ATOM 1282 O O . GLN A 1 185 ? -3.986 5.197 3.873 1.00 90.81 185 GLN A O 1
ATOM 1287 N N . ALA A 1 186 ? -1.780 5.225 3.502 1.00 91.00 186 ALA A N 1
ATOM 1288 C CA . ALA A 1 186 ? -1.514 3.981 4.222 1.00 91.00 186 ALA A CA 1
ATOM 1289 C C . ALA A 1 186 ? -1.952 4.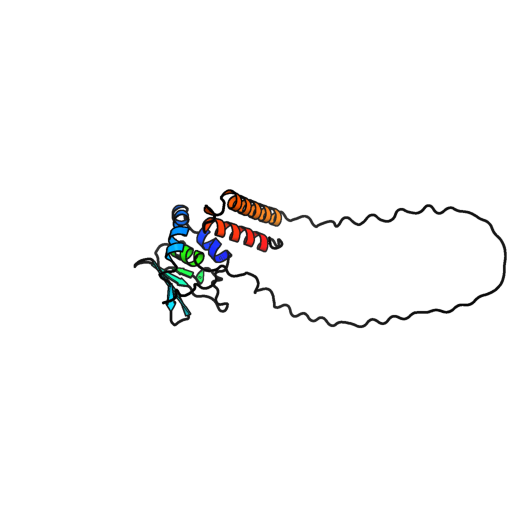036 5.696 1.00 91.00 186 ALA A C 1
ATOM 1291 O O . ALA A 1 186 ? -2.523 3.063 6.195 1.00 91.00 186 ALA A O 1
ATOM 1292 N N . GLU A 1 187 ? -1.735 5.160 6.385 1.00 91.69 187 GLU A N 1
ATOM 1293 C CA . GLU A 1 187 ? -2.188 5.325 7.772 1.00 91.69 187 GLU A CA 1
ATOM 1294 C C . GLU A 1 187 ? -3.718 5.363 7.884 1.00 91.69 187 GLU A C 1
ATOM 1296 O O . GLU A 1 187 ? -4.288 4.683 8.740 1.00 91.69 187 GLU A O 1
ATOM 1301 N N . LEU A 1 188 ? -4.407 6.059 6.974 1.00 92.06 188 LEU A N 1
ATOM 1302 C CA . LEU A 1 188 ? -5.873 6.044 6.919 1.00 92.06 188 LEU A CA 1
ATOM 1303 C C . LEU A 1 188 ? -6.423 4.633 6.681 1.00 92.06 188 LEU A C 1
ATOM 1305 O O . LEU A 1 188 ? -7.343 4.197 7.377 1.00 92.06 188 LEU A O 1
ATOM 1309 N N . LEU A 1 189 ? -5.844 3.893 5.730 1.00 92.31 189 LEU A N 1
ATOM 1310 C CA . LEU A 1 189 ? -6.263 2.524 5.422 1.00 92.31 189 LEU A CA 1
ATOM 1311 C C . LEU A 1 189 ? -6.066 1.590 6.621 1.00 92.31 189 LEU A C 1
ATOM 1313 O O . LEU A 1 189 ? -6.952 0.782 6.919 1.00 92.31 189 LEU A O 1
ATOM 1317 N N . ARG A 1 190 ? -4.954 1.737 7.354 1.00 91.19 190 ARG A N 1
ATOM 1318 C CA . ARG A 1 190 ? -4.702 1.002 8.601 1.00 91.19 190 ARG A CA 1
ATOM 1319 C C . ARG A 1 190 ? -5.738 1.327 9.667 1.00 91.19 190 ARG A C 1
ATOM 1321 O O . ARG A 1 190 ? -6.287 0.410 10.285 1.00 91.19 190 ARG A O 1
ATOM 1328 N N . ALA A 1 191 ? -5.996 2.609 9.910 1.00 92.44 191 ALA A N 1
ATOM 1329 C CA . ALA A 1 191 ? -6.931 3.032 10.942 1.00 92.44 191 ALA A CA 1
ATOM 1330 C C . ALA A 1 191 ? -8.352 2.538 10.629 1.00 92.44 191 ALA A C 1
ATOM 1332 O O . ALA A 1 191 ? -9.024 1.979 11.497 1.00 92.44 191 ALA A O 1
ATOM 1333 N N . ALA A 1 192 ? -8.765 2.619 9.361 1.00 91.75 192 ALA A N 1
ATOM 1334 C CA . ALA A 1 192 ? -10.042 2.092 8.894 1.00 91.75 192 ALA A CA 1
ATOM 1335 C C . ALA A 1 192 ? -10.126 0.562 9.033 1.00 91.75 192 ALA A C 1
ATOM 1337 O O . ALA A 1 192 ? -11.147 0.035 9.474 1.00 91.75 192 ALA A O 1
ATOM 1338 N N . HIS A 1 193 ? -9.059 -0.171 8.701 1.00 91.06 193 HIS A N 1
ATOM 1339 C CA . HIS A 1 193 ? -9.002 -1.620 8.907 1.00 91.06 193 HIS A CA 1
ATOM 1340 C C . HIS A 1 193 ? -9.103 -1.986 10.396 1.00 91.06 193 HIS A C 1
ATOM 1342 O O . HIS A 1 193 ? -9.894 -2.849 10.769 1.00 91.06 193 HIS A O 1
ATOM 1348 N N . THR A 1 194 ? -8.379 -1.274 11.261 1.00 91.19 194 THR A N 1
ATOM 1349 C CA . THR A 1 194 ? -8.425 -1.473 12.719 1.00 91.19 194 THR A CA 1
ATOM 1350 C C . THR A 1 194 ? -9.829 -1.221 13.278 1.00 91.19 194 THR A C 1
ATOM 1352 O O . THR A 1 194 ? -10.308 -1.989 14.112 1.00 91.19 194 THR A O 1
ATOM 1355 N N . ALA A 1 195 ? -10.527 -0.192 12.784 1.00 90.62 195 ALA A N 1
ATOM 1356 C CA . ALA A 1 195 ? -11.922 0.077 13.130 1.00 90.62 195 ALA A CA 1
ATOM 1357 C C . ALA A 1 195 ? -12.859 -1.067 12.710 1.00 90.62 195 ALA A C 1
ATOM 1359 O O . ALA A 1 195 ? -13.686 -1.504 13.513 1.00 90.62 195 ALA A O 1
ATOM 1360 N N . ARG A 1 196 ? -12.682 -1.614 11.499 1.00 89.75 196 ARG A N 1
ATOM 1361 C CA . ARG A 1 196 ? -13.461 -2.770 11.022 1.00 89.75 196 ARG A CA 1
ATOM 1362 C C . ARG A 1 196 ? -13.235 -4.015 11.875 1.00 89.75 196 ARG A C 1
ATOM 1364 O O . ARG A 1 196 ? -14.205 -4.663 12.253 1.00 89.75 196 ARG A O 1
ATOM 1371 N N . LEU A 1 197 ? -11.988 -4.318 12.240 1.00 90.50 197 LEU A N 1
ATOM 1372 C CA . LEU A 1 197 ? -11.685 -5.441 13.137 1.00 90.50 197 LEU A CA 1
ATOM 1373 C C . LEU A 1 197 ? -12.294 -5.261 14.537 1.00 90.50 197 LEU A C 1
ATOM 1375 O O . LEU A 1 197 ? -12.621 -6.244 15.195 1.00 90.50 197 LEU A O 1
ATOM 1379 N N . ALA A 1 198 ? -12.486 -4.018 14.986 1.00 91.00 198 ALA A N 1
ATOM 1380 C CA . ALA A 1 198 ? -13.192 -3.704 16.229 1.00 91.00 198 ALA A CA 1
ATOM 1381 C C . ALA A 1 198 ? -14.733 -3.757 16.098 1.00 91.00 198 ALA A C 1
ATOM 1383 O O . ALA A 1 198 ? -15.440 -3.464 17.066 1.00 91.00 198 ALA A O 1
ATOM 1384 N N . GLY A 1 199 ? -15.262 -4.113 14.921 1.00 89.44 199 GLY A N 1
ATOM 1385 C CA . GLY A 1 199 ? -16.696 -4.197 14.647 1.00 89.44 199 GLY A CA 1
ATOM 1386 C C . GLY A 1 199 ? -17.388 -2.839 14.537 1.00 89.44 199 GLY A C 1
ATOM 1387 O O . GLY A 1 199 ? -18.595 -2.759 14.753 1.00 89.44 199 GLY A O 1
ATOM 1388 N N . LEU A 1 200 ? -16.644 -1.762 14.261 1.00 87.81 200 LEU A N 1
ATOM 1389 C CA . LEU A 1 200 ? -17.248 -0.456 14.004 1.00 87.81 200 LEU A CA 1
ATOM 1390 C C . LEU A 1 200 ? -17.891 -0.427 12.605 1.00 87.81 200 LEU A C 1
ATOM 1392 O O . LEU A 1 200 ? -17.339 -1.024 11.672 1.00 87.81 200 LEU A O 1
ATOM 1396 N N . PRO A 1 201 ? -19.033 0.272 12.439 1.00 80.12 201 PRO A N 1
ATOM 1397 C CA . PRO A 1 201 ? -19.640 0.475 11.130 1.00 80.12 201 PRO A CA 1
ATOM 1398 C C . PRO A 1 201 ? -18.665 1.196 10.194 1.00 80.12 201 PRO A C 1
ATOM 1400 O O . PRO A 1 201 ? -17.777 1.929 10.641 1.00 80.12 201 PRO A O 1
ATOM 1403 N N . ARG A 1 202 ? -18.813 0.963 8.885 1.00 70.69 202 ARG A N 1
ATOM 1404 C CA . ARG A 1 202 ? -17.982 1.641 7.885 1.00 70.69 202 ARG A CA 1
ATOM 1405 C C . ARG A 1 202 ? -18.172 3.151 8.037 1.00 70.69 202 ARG A C 1
ATOM 1407 O O . ARG A 1 202 ? -19.298 3.628 8.119 1.00 70.69 202 ARG A O 1
ATOM 1414 N N . ALA A 1 203 ? -17.057 3.872 8.108 1.00 59.25 203 ALA A N 1
ATOM 1415 C CA . ALA A 1 203 ? -17.059 5.313 7.930 1.00 59.25 203 ALA A CA 1
ATOM 1416 C C . ALA A 1 203 ? -17.228 5.559 6.427 1.00 59.25 203 ALA A C 1
ATOM 1418 O O . ALA A 1 203 ? -16.275 5.365 5.671 1.00 59.25 203 ALA A O 1
ATOM 1419 N N . GLU A 1 204 ? -18.456 5.844 6.008 1.00 48.09 204 GLU A N 1
ATOM 1420 C CA . GLU A 1 204 ? -18.816 6.261 4.648 1.00 48.09 204 GLU A CA 1
ATOM 1421 C C . GLU A 1 204 ? -18.971 7.782 4.559 1.00 48.09 204 GLU A C 1
ATOM 1423 O O . GLU A 1 204 ? -19.437 8.392 5.552 1.00 48.09 204 GLU A O 1
#

Foldseek 3Di:
DQQDAAFAEALQLLLVLLVLEDPVLNVCQQVLLVPFRVAWDQDPVRWIWTDDPDQKIWIAQADPVSYHYDNVRIWMRDPCPPNHSNSSSSNLNHHHDDPPPDPPDDDDPDDDDDDDDDDDDDDDDDDDYDDDDDDDDDDDDDDDDPDDPPPDDQDPQLVVLVVQLVVLVVVCVVCDPVNCGSNSSSSNSVSQVSNVVSVHDHPD

Sequence (204 aa):
MSPEPLPPVAPDVLAEAVEQLSARLRKKLDAAIEGCAEHVVRAADGSLDVRFGEDALVTLRPGPSGAVTEAGQAVCTCLLAPRCLHRAAVLGAAPIADAATETEAMPETVTETEATSETTAGLPEPTGPVDGPAPVTTEAAPAPAPSVDTATPLTPAQVRAATALWEAAAEALSAGVTAGGAVVQAELLRAAHTARLAGLPRAE